Protein AF-A0A942ZI72-F1 (afdb_monomer)

Foldseek 3Di:
DDDDDDDPVCVPPPDADDQKDKDAQPADLQADDDVVRDGNDDDQDDQFWFAFPVRDIDHPVPDPPPTHTQFGFHDADPVSRITMTRGVVSVDPAQDDDDDDDDNQHGPPDPDRDDDPDPPDDDPPDPPPDDDDDPVRVVVVVPPPDPPPPPDPFQPDDDPDDDDPRDWVPVVVLVVVLVVLVVVQVVQVVQDDPRARLLCQGKDWDALDPVRPRIDIDTGDNLRCVRQQHDRQDDRDPVSVVVNVVSVVSSVVVVVVSVVSVVVVVVVVVVSVVVVVVVVVVVVVVVCVVPDDDPVVVVVVVVVVVVVVVVVVVVVVVVVVVVVVVVVVVD

Mean predicted aligned error: 21.43 Å

Secondary structure (DSSP, 8-state):
-------GGGGTS------EEEE-S---TTT-B-TT--BT--PPPPTTPEEETTS-EE-GGG--SSS-EEEEEEEE-TTSS-EEEEETTTS-----S-SSS--TT-SS--S---------S----PPTT-----HHHHHHHHHSS--------------SSS--------HHHHHHHHHHHHHHHHHHHH--BTTB-TTBT-EEEEE-STTS-SEEEEE--B-STTTTTPPPP---SHHHHHHHHHHHHHHHHHHHHHHHHHHHHHHHHHHHHHHHHHHHHHHHHHHHHHHS--HHHHHHHHHHHHHHHHHHHHHHHHHHHHHHHHHHHT-

Sequence (331 aa):
MGSGYRTYVSKNYGNYVRSFQLVENCFDPLTLSDASGVSGGAAAPKIGDVMYADKTYGSADDYDGSKTAVGIVTAVSADGRDATIVNLKDLTFGSTGSVGNFDPDNPYGQSAKYSAHTTSAKYNVDVTDIPNYDYNALLNAVKTGGTLNVTNTPFTAGGTGGGGTGAGVDSSWQDSFNRLLNQYDMLIDDSSYKGVNLLKADSLEVRFNESRTSSHVINGQDISSAQIGLGTAAWATAGDVLDSLDEIRGAISTLRSYSGALGNSYSIIQTRQNFTDALIDVLTEGADKLTLADMNEESANMLALQTRQQLAVTSLSLASEGSGSILNLFR

pLDDT: mean 71.04, std 21.43, range [32.78, 97.5]

Solvent-accessible surface area (backbone atoms only — not comparable to full-atom values): 20220 Å² total; per-residue (Å²): 134,81,80,76,88,75,63,78,71,57,75,80,68,79,68,80,85,73,40,67,48,79,46,73,79,76,45,53,54,71,77,34,49,37,103,84,68,50,74,59,65,36,72,57,80,50,74,62,22,34,29,31,76,87,74,50,72,43,58,60,88,74,65,81,73,88,62,58,76,41,25,37,30,71,40,61,44,97,85,47,35,31,41,35,27,40,30,50,79,64,54,66,78,82,38,38,82,74,96,78,80,91,62,84,88,40,55,76,76,63,94,73,92,72,87,75,87,72,82,66,91,78,78,92,80,72,70,86,92,63,80,86,65,54,72,68,56,51,50,51,62,66,66,64,81,58,80,87,71,83,68,69,76,76,30,62,72,78,69,96,67,85,90,73,99,64,86,40,58,61,60,70,56,43,52,50,51,41,48,51,51,50,53,51,39,52,50,49,71,68,51,56,58,99,88,42,27,47,46,66,43,32,67,50,79,46,68,79,45,94,86,61,84,43,68,50,75,47,76,28,49,52,63,40,47,71,71,43,58,41,72,80,68,78,54,37,38,78,62,48,53,52,52,53,51,53,30,49,53,51,30,52,50,52,52,52,52,51,50,50,54,52,49,52,54,49,51,54,50,51,54,52,49,54,51,49,52,54,49,51,52,53,51,48,54,51,50,45,65,75,67,56,74,59,65,66,60,54,49,51,50,48,51,52,48,52,50,50,50,53,52,50,52,52,50,50,50,51,52,54,50,51,56,51,51,54,57,57,72,77,102

Radius of gyration: 51.51 Å; Cα contacts (8 Å, |Δi|>4): 305; chains: 1; bounding box: 94×72×171 Å

Nearest PDB structures (foldseek):
  8cvi-assembly1_W  TM=8.136E-01  e=6.760E-04  Escherichia coli
  8cvi-assembly1_K  TM=8.067E-01  e=7.203E-04  Escherichia coli
  9au6-assembly1_D  TM=7.929E-01  e=4.115E-01  Geovibrio thiophilus

Structure (mmCIF, N/CA/C/O backbone):
data_AF-A0A942ZI72-F1
#
_entry.id   AF-A0A942ZI72-F1
#
loop_
_atom_site.group_PDB
_atom_site.id
_atom_site.type_symbol
_atom_site.label_atom_id
_atom_site.label_alt_id
_atom_site.label_comp_id
_atom_site.label_asym_id
_atom_site.label_entity_id
_atom_site.label_seq_id
_atom_site.pdbx_PDB_ins_code
_atom_site.Cartn_x
_atom_site.Cartn_y
_atom_site.Cartn_z
_atom_site.occupancy
_atom_site.B_iso_or_equiv
_atom_site.auth_seq_id
_atom_site.auth_comp_id
_atom_site.auth_asym_id
_atom_site.auth_atom_id
_atom_site.pdbx_PDB_model_num
ATOM 1 N N . MET A 1 1 ? 36.970 33.805 -41.900 1.00 38.78 1 MET A 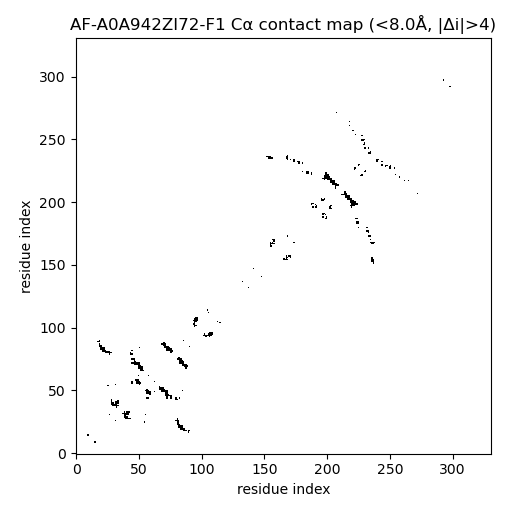N 1
ATOM 2 C CA . MET A 1 1 ? 36.814 32.342 -41.762 1.00 38.78 1 MET A CA 1
ATOM 3 C C . MET A 1 1 ? 38.202 31.766 -41.536 1.00 38.78 1 MET A C 1
ATOM 5 O O . MET A 1 1 ? 38.986 31.720 -42.474 1.00 38.78 1 MET A O 1
ATOM 9 N N . GLY A 1 2 ? 38.564 31.494 -40.282 1.00 34.66 2 GLY A N 1
ATOM 10 C CA . GLY A 1 2 ? 39.891 30.972 -39.952 1.00 34.66 2 GLY A CA 1
ATOM 11 C C . GLY A 1 2 ? 40.010 29.517 -40.389 1.00 34.66 2 GLY A C 1
ATOM 12 O O . GLY A 1 2 ? 39.113 28.721 -40.121 1.00 34.66 2 GLY A O 1
ATOM 13 N N . SER A 1 3 ? 41.099 29.167 -41.069 1.00 40.72 3 SER A N 1
ATOM 14 C CA . SER A 1 3 ? 41.428 27.779 -41.378 1.00 40.72 3 SER A CA 1
ATOM 15 C C . SER A 1 3 ? 41.685 27.037 -40.067 1.00 40.72 3 SER A C 1
ATOM 17 O O . SER A 1 3 ? 42.721 27.248 -39.434 1.00 40.72 3 SER A O 1
ATOM 19 N N . GLY A 1 4 ? 40.741 26.198 -39.639 1.00 39.09 4 GLY A N 1
ATOM 20 C CA . GLY A 1 4 ? 40.934 25.320 -38.489 1.00 39.09 4 GLY A CA 1
ATOM 21 C C . GLY A 1 4 ? 42.243 24.543 -38.644 1.00 39.09 4 GLY A C 1
ATOM 22 O O . GLY A 1 4 ? 42.470 23.893 -39.665 1.00 39.09 4 GLY A O 1
ATOM 23 N N . TYR A 1 5 ? 43.133 24.673 -37.663 1.00 35.47 5 TYR A N 1
ATOM 24 C CA . TYR A 1 5 ? 44.475 24.097 -37.685 1.00 35.47 5 TYR A CA 1
ATOM 25 C C . TYR A 1 5 ? 44.379 22.564 -37.792 1.00 35.47 5 TYR A C 1
ATOM 27 O O . TYR A 1 5 ? 43.870 21.906 -36.884 1.00 35.47 5 TYR A O 1
ATOM 35 N N . ARG A 1 6 ? 44.824 21.986 -38.918 1.00 48.38 6 ARG A N 1
ATOM 36 C CA . ARG A 1 6 ? 44.867 20.528 -39.134 1.00 48.38 6 ARG A CA 1
ATOM 37 C C . ARG A 1 6 ? 46.277 20.019 -38.839 1.00 48.38 6 ARG A C 1
ATOM 39 O O . ARG A 1 6 ? 47.235 20.451 -39.476 1.00 48.38 6 ARG A O 1
ATOM 46 N N . THR A 1 7 ? 46.417 19.085 -37.902 1.00 40.12 7 THR A N 1
ATOM 47 C CA . THR A 1 7 ? 47.685 18.386 -37.649 1.00 40.12 7 THR A CA 1
ATOM 48 C C . THR A 1 7 ? 47.994 17.416 -38.792 1.00 40.12 7 THR A C 1
ATOM 50 O O . THR A 1 7 ? 47.109 16.721 -39.292 1.00 40.12 7 THR A O 1
ATOM 53 N N . TYR A 1 8 ? 49.261 17.365 -39.215 1.00 40.16 8 TYR A N 1
ATOM 54 C CA . TYR A 1 8 ? 49.748 16.659 -40.415 1.00 40.16 8 TYR A CA 1
ATOM 55 C C . TYR A 1 8 ? 49.349 15.168 -40.481 1.00 40.16 8 TYR A C 1
ATOM 57 O O . TYR A 1 8 ? 49.177 14.614 -41.562 1.00 40.16 8 TYR A O 1
ATOM 65 N N . VAL A 1 9 ? 49.122 14.538 -39.325 1.00 39.09 9 VAL A N 1
ATOM 66 C CA . VAL A 1 9 ? 48.711 13.129 -39.191 1.00 39.09 9 VAL A CA 1
ATOM 67 C C . VAL A 1 9 ? 47.317 12.864 -39.785 1.00 39.09 9 VAL A C 1
ATOM 69 O O . VAL A 1 9 ? 47.075 11.793 -40.333 1.00 39.09 9 VAL A O 1
ATOM 72 N N . SER A 1 10 ? 46.419 13.855 -39.771 1.00 43.78 10 SER A N 1
ATOM 73 C CA . SER A 1 10 ? 45.047 13.726 -40.295 1.00 43.78 10 SER A CA 1
ATOM 74 C C . SER A 1 10 ? 44.951 13.662 -41.827 1.00 43.78 10 SER A C 1
ATOM 76 O O . SER A 1 10 ? 43.933 13.224 -42.353 1.00 43.78 10 SER A O 1
ATOM 78 N N . LYS A 1 11 ? 46.005 14.046 -42.564 1.00 46.81 11 LYS A N 1
ATOM 79 C CA . LYS A 1 11 ? 46.016 13.995 -44.039 1.00 46.81 11 LYS A CA 1
ATOM 80 C C . LYS A 1 11 ? 46.240 12.593 -44.611 1.00 46.81 11 LYS A C 1
ATOM 82 O O . LYS A 1 11 ? 45.790 12.340 -45.721 1.00 46.81 11 LYS A O 1
ATOM 87 N N . ASN A 1 12 ? 46.921 11.707 -43.882 1.00 40.38 12 ASN A N 1
ATOM 88 C CA . ASN A 1 12 ? 47.387 10.425 -44.427 1.00 40.38 12 ASN A CA 1
ATOM 89 C C . ASN A 1 12 ? 46.485 9.225 -44.099 1.00 40.38 12 ASN A C 1
ATOM 91 O O . ASN A 1 12 ? 46.640 8.184 -44.725 1.00 40.38 12 ASN A O 1
ATOM 95 N N . TYR A 1 13 ? 45.550 9.352 -43.152 1.00 38.25 13 TYR A N 1
ATOM 96 C CA . TYR A 1 13 ? 44.756 8.216 -42.657 1.00 38.25 13 TYR A CA 1
ATOM 97 C C . TYR A 1 13 ? 43.258 8.274 -42.996 1.00 38.25 13 TYR A C 1
ATOM 99 O O . TYR A 1 13 ? 42.490 7.520 -42.415 1.00 38.25 13 TYR A O 1
ATOM 107 N N . GLY A 1 14 ? 42.818 9.150 -43.909 1.00 44.19 14 GLY A N 1
ATOM 108 C CA . GLY A 1 14 ? 41.435 9.149 -44.428 1.00 44.19 14 GLY A CA 1
ATOM 109 C C . GLY A 1 14 ? 40.319 9.402 -43.402 1.00 44.19 14 GLY A C 1
ATOM 110 O O . GLY A 1 14 ? 39.144 9.340 -43.748 1.00 44.19 14 GLY A O 1
ATOM 111 N N . ASN A 1 15 ? 40.658 9.711 -42.151 1.00 35.94 15 ASN A N 1
ATOM 112 C CA . ASN A 1 15 ? 39.685 9.979 -41.102 1.00 35.94 15 ASN A CA 1
ATOM 113 C C . ASN A 1 15 ? 39.246 11.446 -41.177 1.00 35.94 15 ASN A C 1
ATOM 115 O O . ASN A 1 15 ? 39.904 12.333 -40.626 1.00 35.94 15 ASN A O 1
ATOM 119 N N . TYR A 1 16 ? 38.131 11.699 -41.862 1.00 42.28 16 TYR A N 1
ATOM 120 C CA . TYR A 1 16 ? 37.468 13.000 -41.886 1.00 42.28 16 TYR A CA 1
ATOM 121 C C . TYR A 1 16 ? 36.173 12.931 -41.086 1.00 42.28 16 TYR A C 1
ATOM 123 O O . TYR A 1 16 ? 35.215 12.326 -41.543 1.00 42.28 16 TYR A O 1
ATOM 131 N N . VAL A 1 17 ? 36.097 13.611 -39.941 1.00 38.56 17 VAL A N 1
ATOM 132 C CA . VAL A 1 17 ? 34.801 14.054 -39.406 1.00 38.56 17 VAL A CA 1
ATOM 133 C C . VAL A 1 17 ? 34.995 15.372 -38.673 1.00 38.56 17 VAL A C 1
ATOM 135 O O . VAL A 1 17 ? 35.398 15.380 -37.516 1.00 38.56 17 VAL A O 1
ATOM 138 N N . ARG A 1 18 ? 34.690 16.482 -39.351 1.00 46.53 18 ARG A N 1
ATOM 139 C CA . ARG A 1 18 ? 33.963 17.625 -38.774 1.00 46.53 18 ARG A CA 1
ATOM 140 C C . ARG A 1 18 ? 33.162 18.277 -39.903 1.00 46.53 18 ARG A C 1
ATOM 142 O O . ARG A 1 18 ? 33.657 19.163 -40.583 1.00 46.53 18 ARG A O 1
ATOM 149 N N . SER A 1 19 ? 31.954 17.765 -40.131 1.00 51.94 19 SER A N 1
ATOM 150 C CA . SER A 1 19 ? 31.022 18.201 -41.185 1.00 51.94 19 SER A CA 1
ATOM 151 C C . SER A 1 19 ? 30.160 19.402 -40.787 1.00 51.94 19 SER A C 1
ATOM 153 O O . SER A 1 19 ? 29.511 20.001 -41.641 1.00 51.94 19 SER A O 1
ATOM 155 N N . PHE A 1 20 ? 30.145 19.755 -39.501 1.00 54.03 20 PHE A N 1
ATOM 156 C CA . PHE A 1 20 ? 29.291 20.805 -38.959 1.00 54.03 20 PHE A CA 1
ATOM 157 C C . PHE A 1 20 ? 30.133 21.995 -38.522 1.00 54.03 20 PHE A C 1
ATOM 159 O O . PHE A 1 20 ? 31.094 21.847 -37.762 1.00 54.03 20 PHE A O 1
ATOM 166 N N . GLN A 1 21 ? 29.748 23.178 -38.989 1.00 62.00 21 GLN A N 1
ATOM 167 C CA . GLN A 1 21 ? 30.290 24.435 -38.506 1.00 62.00 21 GLN A CA 1
ATOM 168 C C . GLN A 1 21 ? 29.140 25.251 -37.928 1.00 62.00 21 GLN A C 1
ATOM 170 O O . GLN A 1 21 ? 28.167 25.551 -38.621 1.00 62.00 21 GLN A O 1
ATOM 175 N N . LEU A 1 22 ? 29.266 25.601 -36.650 1.00 55.31 22 LEU A N 1
ATOM 176 C CA . LEU A 1 22 ? 28.376 26.566 -36.030 1.00 55.31 22 LEU A CA 1
ATOM 177 C C . LEU A 1 22 ? 28.775 27.960 -36.513 1.00 55.31 22 LEU A C 1
ATOM 179 O O . LEU A 1 22 ? 29.954 28.331 -36.470 1.00 55.31 22 LEU A O 1
ATOM 183 N N . VAL A 1 23 ? 27.801 28.708 -37.014 1.00 60.50 23 VAL A N 1
ATOM 184 C CA . VAL A 1 23 ? 27.995 30.086 -37.448 1.00 60.50 23 VAL A CA 1
ATOM 185 C C . VAL A 1 23 ? 27.183 30.967 -36.505 1.00 60.50 23 VAL A C 1
ATOM 187 O O . VAL A 1 23 ? 26.000 31.201 -36.730 1.00 60.50 23 VAL A O 1
ATOM 190 N N . GLU A 1 24 ? 27.831 31.412 -35.429 1.00 59.59 24 GLU A N 1
ATOM 191 C CA . GLU A 1 24 ? 27.216 32.271 -34.411 1.00 59.59 24 GLU A CA 1
ATOM 192 C C . GLU A 1 24 ? 27.240 33.740 -34.851 1.00 59.59 24 GLU A C 1
ATOM 194 O O . GLU A 1 24 ? 28.241 34.226 -35.394 1.00 59.59 24 GLU A O 1
ATOM 199 N N . ASN A 1 25 ? 26.148 34.458 -34.593 1.00 55.50 25 ASN A N 1
ATOM 200 C CA . ASN A 1 25 ? 25.986 35.906 -34.709 1.00 55.50 25 ASN A CA 1
ATOM 201 C C . ASN A 1 25 ? 26.375 36.498 -36.074 1.00 55.50 25 ASN A C 1
ATOM 203 O O . ASN A 1 25 ? 26.729 37.673 -36.177 1.00 55.50 25 ASN A O 1
ATOM 207 N N . CYS A 1 26 ? 26.338 35.695 -37.140 1.00 58.44 26 CYS A N 1
ATOM 208 C CA . CYS A 1 26 ? 26.578 36.175 -38.504 1.00 58.44 26 CYS A CA 1
ATOM 209 C C . CYS A 1 26 ? 25.288 36.542 -39.241 1.00 58.44 26 CYS A C 1
ATOM 211 O O . CYS A 1 26 ? 25.377 37.073 -40.349 1.00 58.44 26 CYS A O 1
ATOM 213 N N . PHE A 1 27 ? 24.126 36.257 -38.649 1.00 61.03 27 PHE A N 1
ATOM 214 C CA . PHE A 1 27 ? 22.819 36.528 -39.226 1.00 61.03 27 PHE A CA 1
ATOM 215 C C . PHE A 1 27 ? 22.153 37.623 -38.398 1.00 61.03 27 PHE A C 1
ATOM 217 O O . PHE A 1 27 ? 21.423 37.357 -37.449 1.00 61.03 27 PHE A O 1
ATOM 224 N N . ASP A 1 28 ? 22.461 38.879 -38.721 1.00 56.56 28 ASP A N 1
ATOM 225 C CA . ASP A 1 28 ? 21.717 40.001 -38.158 1.00 56.56 28 ASP A CA 1
ATOM 226 C C . ASP A 1 28 ? 20.513 40.287 -39.070 1.00 56.56 28 ASP A C 1
ATOM 228 O O . ASP A 1 28 ? 20.705 40.852 -40.155 1.00 56.56 28 ASP A O 1
ATOM 232 N N . PRO A 1 29 ? 19.279 39.924 -38.667 1.00 52.81 29 PRO A N 1
ATOM 233 C CA . PRO A 1 29 ? 18.082 40.122 -39.485 1.00 52.81 29 PRO A CA 1
ATOM 234 C C . PRO A 1 29 ? 17.826 41.600 -39.832 1.00 52.81 29 PRO A C 1
ATOM 236 O O . PRO A 1 29 ? 17.078 41.886 -40.763 1.00 52.81 29 PRO A O 1
ATOM 239 N N . LEU A 1 30 ? 18.467 42.549 -39.136 1.00 50.69 30 LEU A N 1
ATOM 240 C CA . LEU A 1 30 ? 18.375 43.984 -39.421 1.00 50.69 30 LEU A CA 1
ATOM 241 C C . LEU A 1 30 ? 19.308 44.447 -40.552 1.00 50.69 30 LEU A C 1
ATOM 243 O O . LEU A 1 30 ? 19.102 45.527 -41.105 1.00 50.69 30 LEU A O 1
ATOM 247 N N . THR A 1 31 ? 20.323 43.655 -40.909 1.00 51.75 31 THR A N 1
ATOM 248 C CA . THR A 1 31 ? 21.323 44.003 -41.944 1.00 51.75 31 THR A CA 1
ATOM 249 C C . THR A 1 31 ? 21.177 43.202 -43.235 1.00 51.75 31 THR A C 1
ATOM 251 O O . THR A 1 31 ? 21.866 43.481 -44.216 1.00 51.75 31 THR A O 1
ATOM 254 N N . LEU A 1 32 ? 20.276 42.219 -43.254 1.00 51.72 32 LEU A N 1
ATOM 255 C CA . LEU A 1 32 ? 20.085 41.308 -44.373 1.00 51.72 32 LEU A CA 1
ATOM 256 C C . LEU A 1 32 ? 18.915 41.791 -45.237 1.00 51.72 32 LEU A C 1
ATOM 258 O O . LEU A 1 32 ? 17.770 41.861 -44.789 1.00 51.72 32 LEU A O 1
ATOM 262 N N . SER A 1 33 ? 19.216 42.164 -46.480 1.00 49.03 33 SER A N 1
ATOM 263 C CA . SER A 1 33 ? 18.201 42.406 -47.502 1.00 49.03 33 SER A CA 1
ATOM 264 C C . SER A 1 33 ? 17.687 41.069 -48.020 1.00 49.03 33 SER A C 1
ATOM 266 O O . SER A 1 33 ? 18.486 40.161 -48.269 1.00 49.03 33 SER A O 1
ATOM 268 N N . ASP A 1 34 ? 16.380 40.954 -48.248 1.00 47.75 34 ASP A N 1
ATOM 269 C CA . ASP A 1 34 ? 15.885 39.882 -49.110 1.00 47.75 34 ASP A CA 1
ATOM 270 C C . ASP A 1 34 ? 16.481 40.031 -50.529 1.00 47.75 34 ASP A C 1
ATOM 272 O O . ASP A 1 34 ? 17.144 41.026 -50.853 1.00 47.75 34 ASP A O 1
ATOM 276 N N . ALA A 1 35 ? 16.254 39.052 -51.405 1.00 46.03 35 ALA A N 1
ATOM 277 C CA . ALA A 1 35 ? 16.758 39.087 -52.781 1.00 46.03 35 ALA A CA 1
ATOM 278 C C . ALA A 1 35 ? 16.257 40.298 -53.614 1.00 46.03 35 ALA A C 1
ATOM 280 O O . ALA A 1 35 ? 16.710 40.484 -54.742 1.00 46.03 35 ALA A O 1
ATOM 281 N N . SER A 1 36 ? 15.357 41.131 -53.071 1.00 47.16 36 SER A N 1
ATOM 282 C CA . SER A 1 36 ? 14.815 42.349 -53.681 1.00 47.16 36 SER A CA 1
ATOM 283 C C . SER A 1 36 ? 15.408 43.661 -53.132 1.00 47.16 36 SER A C 1
ATOM 285 O O . SER A 1 36 ? 15.090 44.734 -53.645 1.00 47.16 36 SER A O 1
ATOM 287 N N . GLY A 1 37 ? 16.326 43.607 -52.156 1.00 49.53 37 GLY A N 1
ATOM 288 C CA . GLY A 1 37 ? 17.134 44.762 -51.744 1.00 49.53 37 GLY A CA 1
ATOM 289 C C . GLY A 1 37 ? 16.503 45.699 -50.705 1.00 49.53 37 GLY A C 1
ATOM 290 O O . GLY A 1 37 ? 17.001 46.810 -50.527 1.00 49.53 37 GLY A O 1
ATOM 291 N N . VAL A 1 38 ? 15.445 45.288 -49.996 1.00 45.00 38 VAL A N 1
ATOM 292 C CA . VAL A 1 38 ? 14.848 46.094 -48.912 1.00 45.00 38 VAL A CA 1
ATOM 293 C C . VAL A 1 38 ? 15.408 45.661 -47.552 1.00 45.00 38 VAL A C 1
ATOM 295 O O . VAL A 1 38 ? 15.267 44.512 -47.136 1.00 45.00 38 VAL A O 1
ATOM 298 N N . SER A 1 39 ? 16.069 46.585 -46.851 1.00 43.84 39 SER A N 1
ATOM 299 C CA . SER A 1 39 ? 16.660 46.363 -45.526 1.00 43.84 39 SER A CA 1
ATOM 300 C C . SER A 1 39 ? 15.578 46.244 -44.448 1.00 43.84 39 SER A C 1
ATOM 302 O O . SER A 1 39 ? 14.752 47.144 -44.294 1.00 43.84 39 SER A O 1
ATOM 304 N N . GLY A 1 40 ? 15.612 45.151 -43.678 1.00 47.16 40 GLY A N 1
ATOM 305 C CA . GLY A 1 40 ? 14.719 44.913 -42.536 1.00 47.16 40 GLY A CA 1
ATOM 306 C C . GLY A 1 40 ? 13.555 43.945 -42.786 1.00 47.16 40 GLY A C 1
ATOM 307 O O . GLY A 1 40 ? 12.596 43.963 -42.018 1.00 47.16 40 GLY A O 1
ATOM 308 N N . GLY A 1 41 ? 13.618 43.119 -43.839 1.00 47.69 41 GLY A N 1
ATOM 309 C CA . GLY A 1 41 ? 12.537 42.193 -44.210 1.00 47.69 41 GLY A CA 1
ATOM 310 C C . GLY A 1 41 ? 12.926 40.726 -44.430 1.00 47.69 41 GLY A C 1
ATOM 311 O O . GLY A 1 41 ? 12.035 39.914 -44.670 1.00 47.69 41 GLY A O 1
ATOM 312 N N . ALA A 1 42 ? 14.207 40.346 -44.361 1.00 54.75 42 ALA A N 1
ATOM 313 C CA . ALA A 1 42 ? 14.589 38.956 -44.607 1.00 54.75 42 ALA A CA 1
ATOM 314 C C . ALA A 1 42 ? 14.170 38.060 -43.429 1.00 54.75 42 ALA A C 1
ATOM 316 O O . ALA A 1 42 ? 14.666 38.200 -42.308 1.00 54.75 42 ALA A O 1
ATOM 317 N N . ALA A 1 43 ? 13.233 37.145 -43.689 1.00 63.00 43 ALA A N 1
ATOM 318 C CA . ALA A 1 43 ? 12.860 36.095 -42.750 1.00 63.00 43 ALA A CA 1
ATOM 319 C C . ALA A 1 43 ? 14.089 35.234 -42.432 1.00 63.00 43 ALA A C 1
ATOM 321 O O . ALA A 1 43 ? 14.853 34.924 -43.342 1.00 63.00 43 ALA A O 1
ATOM 322 N N . ALA A 1 44 ? 14.255 34.848 -41.163 1.00 69.44 44 ALA A N 1
ATOM 323 C CA . ALA A 1 44 ? 15.345 33.975 -40.730 1.00 69.44 44 ALA A CA 1
ATOM 324 C C . ALA A 1 44 ? 15.488 32.753 -41.663 1.00 69.44 44 ALA A C 1
ATOM 326 O O . ALA A 1 44 ? 14.464 32.252 -42.153 1.00 69.44 44 ALA A O 1
ATOM 327 N N . PRO A 1 45 ? 16.723 32.266 -41.905 1.00 72.06 45 PRO A N 1
ATOM 328 C CA . PRO A 1 45 ? 16.943 31.098 -42.749 1.00 72.06 45 PRO A CA 1
ATOM 329 C C . PRO A 1 45 ? 16.109 29.924 -42.245 1.00 72.06 45 PRO A C 1
ATOM 331 O O . PRO A 1 45 ? 15.874 29.777 -41.044 1.00 72.06 45 PRO A O 1
ATOM 334 N N . LYS A 1 46 ? 15.649 29.079 -43.160 1.00 78.69 46 LYS A N 1
ATOM 335 C CA . LYS A 1 46 ? 14.898 27.866 -42.841 1.00 78.69 46 LYS A CA 1
ATOM 336 C C . LYS A 1 46 ? 15.815 26.656 -42.923 1.00 78.69 46 LYS A C 1
ATOM 338 O O . LYS A 1 46 ? 16.818 26.646 -43.634 1.00 78.69 46 LYS A O 1
ATOM 343 N N . ILE A 1 47 ? 15.458 25.606 -42.190 1.00 79.44 47 ILE A N 1
ATOM 344 C CA . ILE A 1 47 ? 16.117 24.306 -42.337 1.00 79.44 47 ILE A CA 1
ATOM 345 C C . ILE A 1 47 ? 15.938 23.848 -43.790 1.00 79.44 47 ILE A C 1
ATOM 347 O O . ILE A 1 47 ? 14.813 23.807 -44.285 1.00 79.44 47 ILE A O 1
ATOM 351 N N . GLY A 1 48 ? 17.046 23.513 -44.451 1.00 73.38 48 GLY A N 1
ATOM 352 C CA . GLY A 1 48 ? 17.090 23.148 -45.867 1.00 73.38 48 GLY A CA 1
ATOM 353 C C . GLY A 1 48 ? 17.532 24.268 -46.814 1.00 73.38 48 GLY A C 1
ATOM 354 O O . GLY A 1 48 ? 17.862 23.961 -47.957 1.00 73.38 48 GLY A O 1
ATOM 355 N N . ASP A 1 49 ? 17.614 25.523 -46.358 1.00 77.50 49 ASP A N 1
ATOM 356 C CA . ASP A 1 49 ? 18.124 26.617 -47.191 1.00 77.50 49 ASP A CA 1
ATOM 357 C C . ASP A 1 49 ? 19.607 26.406 -47.535 1.00 77.50 49 ASP A C 1
ATOM 359 O O . ASP A 1 49 ? 20.412 25.926 -46.721 1.00 77.50 49 ASP A O 1
ATOM 363 N N . VAL A 1 50 ? 19.982 26.801 -48.752 1.00 76.94 50 VAL A N 1
ATOM 364 C CA . VAL A 1 50 ? 21.371 26.806 -49.214 1.00 76.94 50 VAL A CA 1
ATOM 365 C C . VAL A 1 50 ? 22.032 28.096 -48.760 1.00 76.94 50 VAL A C 1
ATOM 367 O O . VAL A 1 50 ? 21.532 29.192 -49.000 1.00 76.94 50 VAL A O 1
ATOM 370 N N . MET A 1 51 ? 23.189 27.959 -48.122 1.00 76.19 51 MET A N 1
ATOM 371 C CA . MET A 1 51 ? 24.036 29.064 -47.686 1.00 76.19 51 MET A CA 1
ATOM 372 C C . MET A 1 51 ? 25.144 29.318 -48.701 1.00 76.19 51 MET A C 1
ATOM 374 O O . MET A 1 51 ? 25.830 28.387 -49.136 1.00 76.19 51 MET A O 1
ATOM 378 N N . TYR A 1 52 ? 25.376 30.590 -49.015 1.00 75.81 52 TYR A N 1
ATOM 379 C CA . TYR A 1 52 ? 26.374 31.039 -49.981 1.00 75.81 52 TYR A CA 1
ATOM 380 C C . TYR A 1 52 ? 27.605 31.661 -49.310 1.00 75.81 52 TYR A C 1
ATOM 382 O O . TYR A 1 52 ? 27.581 32.096 -48.158 1.00 75.81 52 TYR A O 1
ATOM 390 N N . ALA A 1 53 ? 28.725 31.703 -50.036 1.00 69.38 53 ALA A N 1
ATOM 391 C CA . ALA A 1 53 ? 29.997 32.234 -49.534 1.00 69.38 53 ALA A CA 1
ATOM 392 C C . ALA A 1 53 ? 29.934 33.720 -49.127 1.00 69.38 53 ALA A C 1
ATOM 394 O O . ALA A 1 53 ? 30.705 34.155 -48.271 1.00 69.38 53 ALA A O 1
ATOM 395 N N . ASP A 1 54 ? 29.015 34.481 -49.725 1.00 67.50 54 ASP A N 1
ATOM 396 C CA . ASP A 1 54 ? 28.730 35.887 -49.415 1.00 67.50 54 ASP A CA 1
ATOM 397 C C . ASP A 1 54 ? 27.847 36.064 -48.161 1.00 67.50 54 ASP A C 1
ATOM 399 O O . ASP A 1 54 ? 27.520 37.194 -47.805 1.00 67.50 54 ASP A O 1
ATOM 403 N N . LYS A 1 55 ? 27.516 34.961 -47.468 1.00 69.31 55 LYS A N 1
ATOM 404 C CA . LYS A 1 55 ? 26.620 34.877 -46.301 1.00 69.31 55 LYS A CA 1
ATOM 405 C C . LYS A 1 55 ? 25.146 35.162 -46.603 1.00 69.31 55 LYS A C 1
ATOM 407 O O . LYS A 1 55 ? 24.366 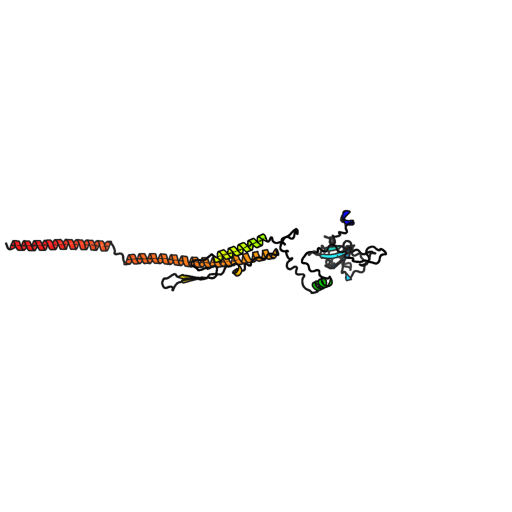35.351 -45.673 1.00 69.31 55 LYS A O 1
ATOM 412 N N . THR A 1 56 ? 24.754 35.165 -47.875 1.00 72.38 56 THR A N 1
ATOM 413 C CA . THR A 1 56 ? 23.338 35.117 -48.257 1.00 72.38 56 THR A CA 1
ATOM 414 C C . THR A 1 56 ? 22.821 33.678 -48.230 1.00 72.38 56 THR A C 1
ATOM 416 O O . THR A 1 56 ? 23.606 32.726 -48.229 1.00 72.38 56 THR A O 1
ATOM 419 N N . TYR A 1 57 ? 21.500 33.514 -48.199 1.00 76.50 57 TYR A N 1
ATOM 420 C CA . TYR A 1 57 ? 20.831 32.214 -48.206 1.00 76.50 57 TYR A CA 1
ATOM 421 C C . TYR A 1 57 ? 19.530 32.270 -49.004 1.00 76.50 57 TYR A C 1
ATOM 423 O O . TYR A 1 57 ? 19.004 33.352 -49.264 1.00 76.50 57 TYR A O 1
ATOM 431 N N . GLY A 1 58 ? 19.026 31.108 -49.405 1.00 73.88 58 GLY A N 1
ATOM 432 C CA . GLY A 1 58 ? 17.747 30.981 -50.098 1.00 73.88 58 GLY A CA 1
ATOM 433 C C . GLY A 1 58 ? 17.349 29.524 -50.305 1.00 73.88 58 GLY A C 1
ATOM 434 O O . GLY A 1 58 ? 18.089 28.616 -49.916 1.00 73.88 58 GLY A O 1
ATOM 435 N N . SER A 1 59 ? 16.191 29.313 -50.935 1.00 78.38 59 SER A N 1
ATOM 436 C CA . SER A 1 59 ? 15.732 27.970 -51.288 1.00 78.38 59 SER A CA 1
ATOM 437 C C . SER A 1 59 ? 16.766 27.267 -52.164 1.00 78.38 59 SER A C 1
ATOM 439 O O . SER A 1 59 ? 17.396 27.887 -53.023 1.00 78.38 59 SER A O 1
ATOM 441 N N . ALA A 1 60 ? 16.914 25.956 -51.978 1.00 67.56 60 ALA A N 1
ATOM 442 C CA . ALA A 1 60 ? 17.744 25.136 -52.853 1.00 67.56 60 ALA A CA 1
ATOM 443 C C . ALA A 1 60 ? 17.254 25.158 -54.311 1.00 67.56 60 ALA A C 1
ATOM 445 O O . ALA A 1 60 ? 18.071 25.081 -55.226 1.00 67.56 60 ALA A O 1
ATOM 446 N N . ASP A 1 61 ? 15.944 25.319 -54.518 1.00 70.88 61 ASP A N 1
ATOM 447 C CA . ASP A 1 61 ? 15.326 25.379 -55.848 1.00 70.88 61 ASP A CA 1
ATOM 448 C C . ASP A 1 61 ? 15.685 26.665 -56.611 1.00 70.88 61 ASP A C 1
ATOM 450 O O . ASP A 1 61 ? 15.674 26.679 -57.840 1.00 70.88 61 ASP A O 1
ATOM 454 N N . ASP A 1 62 ? 16.057 27.727 -55.889 1.00 67.19 62 ASP A N 1
ATOM 455 C CA . ASP A 1 62 ? 16.442 29.022 -56.463 1.00 67.19 62 ASP A CA 1
ATOM 456 C C . ASP A 1 62 ? 17.947 29.090 -56.792 1.00 67.19 62 ASP A C 1
ATOM 458 O O . ASP A 1 62 ? 18.462 30.137 -57.193 1.00 67.19 62 ASP A O 1
ATOM 462 N N . TYR A 1 63 ? 18.685 27.989 -56.605 1.00 71.75 63 TYR A N 1
ATOM 463 C CA . TYR A 1 63 ? 20.110 27.935 -56.903 1.00 71.75 63 TYR A CA 1
ATOM 464 C C . TYR A 1 63 ? 20.370 27.874 -58.411 1.00 71.75 63 TYR A C 1
ATOM 466 O O . TYR A 1 63 ? 20.169 26.852 -59.064 1.00 71.75 63 TYR A O 1
ATOM 474 N N . ASP A 1 64 ? 20.912 28.959 -58.956 1.00 70.06 64 ASP A N 1
ATOM 475 C CA . ASP A 1 64 ? 21.236 29.098 -60.380 1.00 70.06 64 ASP A CA 1
ATOM 476 C C . ASP A 1 64 ? 22.740 28.947 -60.695 1.00 70.06 64 ASP A C 1
ATOM 478 O O . ASP A 1 64 ? 23.161 29.081 -61.845 1.00 70.06 64 ASP A O 1
ATOM 482 N N . GLY A 1 65 ? 23.573 28.679 -59.682 1.00 70.38 65 GLY A N 1
ATOM 483 C CA . GLY A 1 65 ? 25.030 28.572 -59.821 1.00 70.38 65 GLY A CA 1
ATOM 484 C C . GLY A 1 65 ? 25.786 29.905 -59.898 1.00 70.38 65 GLY A C 1
ATOM 485 O O . GLY A 1 65 ? 27.017 29.890 -59.967 1.00 70.38 65 GLY A O 1
ATOM 486 N N . SER A 1 66 ? 25.101 31.054 -59.846 1.00 70.69 66 SER A N 1
ATOM 487 C CA . SER A 1 66 ? 25.731 32.386 -59.867 1.00 70.69 66 SER A CA 1
ATOM 488 C C . SER A 1 66 ? 26.521 32.700 -58.590 1.00 70.69 66 SER A C 1
ATOM 490 O O . SER A 1 66 ? 27.475 33.483 -58.612 1.00 70.69 66 SER A O 1
ATOM 492 N N . LYS A 1 67 ? 26.159 32.056 -57.475 1.00 65.44 67 LYS A N 1
ATOM 493 C CA . LYS A 1 67 ? 26.820 32.164 -56.170 1.00 65.44 67 LYS A CA 1
ATOM 494 C C . LYS A 1 67 ? 27.461 30.841 -55.779 1.00 65.44 67 LYS A C 1
ATOM 496 O O . LYS A 1 67 ? 26.970 29.771 -56.100 1.00 65.44 67 LYS A O 1
ATOM 501 N N . THR A 1 68 ? 28.561 30.886 -55.034 1.00 73.88 68 THR A N 1
ATOM 502 C CA . THR A 1 68 ? 29.186 29.656 -54.529 1.00 73.88 68 THR A CA 1
ATOM 503 C C . THR A 1 68 ? 28.461 29.167 -53.279 1.00 73.88 68 THR A C 1
ATOM 505 O O . THR A 1 68 ? 28.557 29.810 -52.231 1.00 73.88 68 THR A O 1
ATOM 508 N N . ALA A 1 69 ? 27.781 28.022 -53.369 1.00 71.88 69 ALA A N 1
ATOM 509 C CA . ALA A 1 69 ? 27.206 27.341 -52.211 1.00 71.88 69 ALA A CA 1
ATOM 510 C C . ALA A 1 69 ? 28.315 26.828 -51.274 1.00 71.88 69 ALA A C 1
ATOM 512 O O . ALA A 1 69 ? 29.310 26.243 -51.711 1.00 71.88 69 ALA A O 1
ATOM 513 N N . VAL A 1 70 ? 28.161 27.071 -49.975 1.00 68.62 70 VAL A N 1
ATOM 514 C CA . VAL A 1 70 ? 29.123 26.673 -48.933 1.00 68.62 70 VAL A CA 1
ATOM 515 C C . VAL A 1 70 ? 28.521 25.738 -47.896 1.00 68.62 70 VAL A C 1
ATOM 517 O O . VAL A 1 70 ? 29.274 25.053 -47.206 1.00 68.62 70 VAL A O 1
ATOM 520 N N . GLY A 1 71 ? 27.195 25.664 -47.790 1.00 74.81 71 GLY A N 1
ATOM 521 C CA . GLY A 1 71 ? 26.547 24.805 -46.811 1.00 74.81 71 GLY A CA 1
ATOM 522 C C . GLY A 1 71 ? 25.041 24.675 -47.000 1.00 74.81 71 GLY A C 1
ATOM 523 O O . GLY A 1 71 ? 24.445 25.452 -47.737 1.00 74.81 71 GLY A O 1
ATOM 524 N N . ILE A 1 72 ? 24.441 23.711 -46.305 1.00 80.62 72 ILE A N 1
ATOM 525 C CA . ILE A 1 72 ? 22.984 23.605 -46.132 1.00 80.62 72 ILE A CA 1
ATOM 526 C C . ILE A 1 72 ? 22.667 23.829 -44.655 1.00 80.62 72 ILE A C 1
ATOM 528 O O . ILE A 1 72 ? 23.366 23.297 -43.787 1.00 80.62 72 ILE A O 1
ATOM 532 N N . VAL A 1 73 ? 21.631 24.615 -44.370 1.00 79.44 73 VAL A N 1
ATOM 533 C CA . VAL A 1 73 ? 21.154 24.879 -43.007 1.00 79.44 73 VAL A CA 1
ATOM 534 C C . VAL A 1 73 ? 20.475 23.637 -42.443 1.00 79.44 73 VAL A C 1
ATOM 536 O O . VAL A 1 73 ? 19.508 23.138 -43.014 1.00 79.44 73 VAL A O 1
ATOM 539 N N . THR A 1 74 ? 20.951 23.148 -41.301 1.00 78.44 74 THR A N 1
ATOM 540 C CA . THR A 1 74 ? 20.396 21.955 -40.639 1.00 78.44 74 THR A CA 1
ATOM 541 C C . THR A 1 74 ? 19.721 22.252 -39.311 1.00 78.44 74 THR A C 1
ATOM 543 O O . THR A 1 74 ? 18.884 21.471 -38.868 1.00 78.44 74 THR A O 1
ATOM 546 N N . ALA A 1 75 ? 20.042 23.384 -38.689 1.00 78.56 75 ALA A N 1
ATOM 547 C CA . ALA A 1 75 ? 19.349 23.876 -37.509 1.00 78.56 75 ALA A CA 1
ATOM 548 C C . ALA A 1 75 ? 19.429 25.399 -37.453 1.00 78.56 75 ALA A C 1
ATOM 550 O O . ALA A 1 75 ? 20.406 25.990 -37.915 1.00 78.56 75 ALA A O 1
ATOM 551 N N . VAL A 1 76 ? 18.416 26.013 -36.853 1.00 75.56 76 VAL A N 1
ATOM 552 C CA . VAL A 1 76 ? 18.321 27.459 -36.642 1.00 75.56 76 VAL A CA 1
ATOM 553 C C . VAL A 1 76 ? 17.916 27.677 -35.191 1.00 75.56 76 VAL A C 1
ATOM 555 O O . VAL A 1 76 ? 17.091 26.928 -34.661 1.00 75.56 76 VAL A O 1
ATOM 558 N N . SER A 1 77 ? 18.533 28.647 -34.526 1.00 77.19 77 SER A N 1
ATOM 559 C CA . SER A 1 77 ? 18.195 29.000 -33.151 1.00 77.19 77 SER A CA 1
ATOM 560 C C . SER A 1 77 ? 16.761 29.530 -33.053 1.00 77.19 77 SER A C 1
ATOM 562 O O . SER A 1 77 ? 16.200 30.055 -34.014 1.00 77.19 77 SER A O 1
ATOM 564 N N . ALA A 1 78 ? 16.151 29.413 -31.870 1.00 73.19 78 ALA A N 1
ATOM 565 C CA . ALA A 1 78 ? 14.767 29.844 -31.648 1.00 73.19 78 ALA A CA 1
ATOM 566 C C . ALA A 1 78 ? 14.547 31.352 -3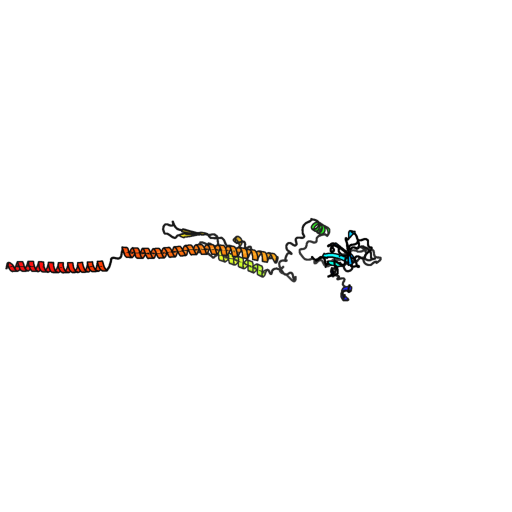1.885 1.00 73.19 78 ALA A C 1
ATOM 568 O O . ALA A 1 78 ? 13.431 31.774 -32.176 1.00 73.19 78 ALA A O 1
ATOM 569 N N . ASP A 1 79 ? 15.604 32.158 -31.771 1.00 67.56 79 ASP A N 1
ATOM 570 C CA . ASP A 1 79 ? 15.608 33.595 -32.054 1.00 67.56 79 ASP A CA 1
ATOM 571 C C . ASP A 1 79 ? 15.961 33.935 -33.516 1.00 67.56 79 ASP A C 1
ATOM 573 O O . ASP A 1 79 ? 15.921 35.107 -33.893 1.00 67.56 79 ASP A O 1
ATOM 577 N N . GLY A 1 80 ? 16.279 32.932 -34.346 1.00 66.38 80 GLY A N 1
ATOM 578 C CA . GLY A 1 80 ? 16.555 33.076 -35.777 1.00 66.38 80 GLY A CA 1
ATOM 579 C C . GLY A 1 80 ? 17.898 33.726 -36.121 1.00 66.38 80 GLY A C 1
ATOM 580 O O . GLY A 1 80 ? 18.106 34.093 -37.277 1.00 66.38 80 GLY A O 1
ATOM 581 N N . ARG A 1 81 ? 18.786 33.910 -35.136 1.00 69.00 81 ARG A N 1
ATOM 582 C CA . ARG A 1 81 ? 20.049 34.661 -35.275 1.00 69.00 81 ARG A CA 1
ATOM 583 C C . ARG A 1 81 ? 21.272 33.788 -35.521 1.00 69.00 81 ARG A C 1
ATOM 585 O O . ARG A 1 81 ? 22.275 34.281 -36.035 1.00 69.00 81 ARG A O 1
ATOM 592 N N . ASP A 1 82 ? 21.170 32.502 -35.207 1.00 68.06 82 ASP A N 1
ATOM 593 C CA . ASP A 1 82 ? 22.231 31.522 -35.379 1.00 68.06 82 ASP A CA 1
ATOM 594 C C . ASP A 1 82 ? 21.738 30.354 -36.223 1.00 68.06 82 ASP A C 1
ATOM 596 O O . ASP A 1 82 ? 20.601 29.894 -36.098 1.00 68.06 82 ASP A O 1
ATOM 600 N N . ALA A 1 83 ? 22.622 29.835 -37.069 1.00 71.06 83 ALA A N 1
ATOM 601 C CA . ALA A 1 83 ? 22.346 28.648 -37.856 1.00 71.06 83 ALA A CA 1
ATOM 602 C C . ALA A 1 83 ? 23.524 27.678 -37.787 1.00 71.06 83 ALA A C 1
ATOM 604 O O . ALA A 1 83 ? 24.697 28.057 -37.871 1.00 71.06 83 ALA A O 1
ATOM 605 N N . THR A 1 84 ? 23.198 26.397 -37.659 1.00 73.50 84 THR A N 1
ATOM 606 C CA . THR A 1 84 ? 24.152 25.315 -37.882 1.00 73.50 84 THR A CA 1
ATOM 607 C C . THR A 1 84 ? 24.075 24.916 -39.340 1.00 73.50 84 THR A C 1
ATOM 609 O O . THR A 1 84 ? 22.992 24.626 -39.853 1.00 73.50 84 THR A O 1
ATOM 612 N N . ILE A 1 85 ? 25.230 24.895 -40.001 1.00 72.69 85 ILE A N 1
ATOM 613 C CA . ILE A 1 85 ? 25.327 24.477 -41.394 1.00 72.69 85 ILE A CA 1
ATOM 614 C C . ILE A 1 85 ? 26.171 23.215 -41.505 1.00 72.69 85 ILE A C 1
ATOM 616 O O . ILE A 1 85 ? 27.172 23.035 -40.801 1.00 72.69 85 ILE A O 1
ATOM 620 N N . VAL A 1 86 ? 25.790 22.358 -42.444 1.00 73.62 86 VAL A N 1
ATOM 621 C CA . VAL A 1 86 ? 26.686 21.327 -42.961 1.00 73.62 86 VAL A CA 1
ATOM 622 C C . VAL A 1 86 ? 27.575 21.984 -43.999 1.00 73.62 86 VAL A C 1
ATOM 624 O O . VAL A 1 86 ? 27.075 22.480 -45.005 1.00 73.62 86 VAL A O 1
ATOM 627 N N . ASN A 1 87 ? 28.882 22.022 -43.755 1.00 66.94 87 ASN A N 1
ATOM 628 C CA . ASN A 1 87 ? 29.825 22.661 -44.666 1.00 66.94 87 ASN A CA 1
ATOM 629 C C . ASN A 1 87 ? 30.071 21.751 -45.876 1.00 66.94 87 ASN A C 1
ATOM 631 O O . ASN A 1 87 ? 30.682 20.695 -45.736 1.00 66.94 87 ASN A O 1
ATOM 635 N N . LEU A 1 88 ? 29.649 22.174 -47.070 1.00 64.50 88 LEU A N 1
ATOM 636 C CA . LEU A 1 88 ? 29.793 21.388 -48.302 1.00 64.50 88 LEU A CA 1
ATOM 637 C C . LEU A 1 88 ? 31.260 21.189 -48.712 1.00 64.50 88 LEU A C 1
ATOM 639 O O . LEU A 1 88 ? 31.585 20.206 -49.369 1.00 64.50 88 LEU A O 1
ATOM 643 N N . LYS A 1 89 ? 32.166 22.094 -48.318 1.00 53.31 89 LYS A N 1
ATOM 644 C CA . LYS A 1 89 ? 33.600 21.942 -48.607 1.00 53.31 89 LYS A CA 1
ATOM 645 C C . LYS A 1 89 ? 34.257 20.875 -47.738 1.00 53.31 89 LYS A C 1
ATOM 647 O O . LYS A 1 89 ? 35.197 20.239 -48.203 1.00 53.31 89 LYS A O 1
ATOM 652 N N . ASP A 1 90 ? 33.769 20.684 -46.513 1.00 47.31 90 ASP A N 1
ATOM 653 C CA . ASP A 1 90 ? 34.258 19.652 -45.589 1.00 47.31 90 ASP A CA 1
ATOM 654 C C . ASP A 1 90 ? 33.437 18.350 -45.673 1.00 47.31 90 ASP A C 1
ATOM 656 O O . ASP A 1 90 ? 33.917 17.293 -45.268 1.00 47.31 90 ASP A O 1
ATOM 660 N N . LEU A 1 91 ? 32.242 18.404 -46.272 1.00 50.12 91 LEU A N 1
ATOM 661 C CA . LEU A 1 91 ? 31.446 17.261 -46.721 1.00 50.12 91 LEU A CA 1
ATOM 662 C C . LEU A 1 91 ? 31.887 16.819 -48.128 1.00 50.12 91 LEU A C 1
ATOM 664 O O . LEU A 1 91 ? 31.095 16.733 -49.063 1.00 50.12 91 LEU A O 1
ATOM 668 N N . THR A 1 92 ? 33.186 16.594 -48.317 1.00 44.84 92 THR A N 1
ATOM 669 C CA . THR A 1 92 ? 33.699 16.087 -49.590 1.00 44.84 92 THR A CA 1
ATOM 670 C C . THR A 1 92 ? 33.453 14.579 -49.659 1.00 44.84 92 THR A C 1
ATOM 672 O O . THR A 1 92 ? 34.148 13.810 -48.999 1.00 44.84 92 THR A O 1
ATOM 675 N N . PHE A 1 93 ? 32.497 14.133 -50.475 1.00 47.88 93 PHE A N 1
ATOM 676 C CA . PHE A 1 93 ? 32.484 12.750 -50.954 1.00 47.88 93 PHE A CA 1
ATOM 677 C C . PHE A 1 93 ? 33.405 12.689 -52.167 1.00 47.88 93 PHE A C 1
ATOM 679 O O . PHE A 1 93 ? 33.193 13.390 -53.156 1.00 47.88 93 PHE A O 1
ATOM 686 N N . GLY A 1 94 ? 34.495 11.933 -52.048 1.00 38.84 94 GLY A N 1
ATOM 687 C CA . GLY A 1 94 ? 35.516 11.872 -53.081 1.00 38.84 94 GLY A CA 1
ATOM 688 C C . GLY A 1 94 ? 34.961 11.302 -54.380 1.00 38.84 94 GLY A C 1
ATOM 689 O O . GLY A 1 94 ? 34.686 10.110 -54.462 1.00 38.84 94 GLY A O 1
ATOM 690 N N . SER A 1 95 ? 34.879 12.145 -55.405 1.00 45.56 95 SER A N 1
ATOM 691 C CA . SER A 1 95 ? 35.107 11.737 -56.786 1.00 45.56 95 SER A CA 1
ATOM 692 C C . SER A 1 95 ? 35.837 12.863 -57.569 1.00 45.56 95 SER A C 1
ATOM 694 O O . SER A 1 95 ? 35.624 14.037 -57.281 1.00 45.56 95 SER A O 1
ATOM 696 N N . THR A 1 96 ? 36.761 12.573 -58.495 1.00 36.62 96 THR A N 1
ATOM 697 C CA . THR A 1 96 ? 37.528 13.547 -59.294 1.00 36.62 96 THR A CA 1
ATOM 698 C C . THR A 1 96 ? 36.768 13.753 -60.585 1.00 36.62 96 THR A C 1
ATOM 700 O O . THR A 1 96 ? 36.563 12.814 -61.337 1.00 36.62 96 THR A O 1
ATOM 703 N N . GLY A 1 97 ? 36.393 14.948 -60.985 1.00 40.94 97 GLY A N 1
ATOM 704 C CA . GLY A 1 97 ? 37.096 16.220 -60.906 1.00 40.94 97 GLY A CA 1
ATOM 705 C C . GLY A 1 97 ? 36.881 16.813 -62.301 1.00 40.94 97 GLY A C 1
ATOM 706 O O . GLY A 1 97 ? 37.330 16.245 -63.286 1.00 40.94 97 GLY A O 1
ATOM 707 N N . SER A 1 98 ? 36.134 17.895 -62.480 1.00 38.50 98 SER A N 1
ATOM 708 C CA . SER A 1 98 ? 36.321 19.162 -61.786 1.00 38.50 98 SER A CA 1
ATOM 709 C C . SER A 1 98 ? 35.014 19.840 -61.384 1.00 38.50 98 SER A C 1
ATOM 711 O O . SER A 1 98 ? 33.983 19.693 -62.026 1.00 38.50 98 SER A O 1
ATOM 713 N N . VAL A 1 99 ? 35.149 20.605 -60.300 1.00 39.94 99 VAL A N 1
ATOM 714 C CA . VAL A 1 99 ? 34.225 21.567 -59.688 1.00 39.94 99 VAL A CA 1
ATOM 715 C C . VAL A 1 99 ? 33.066 22.028 -60.569 1.00 39.94 99 VAL A C 1
ATOM 717 O O . VAL A 1 99 ? 33.227 22.837 -61.478 1.00 39.94 99 VAL A O 1
ATOM 720 N N . GLY A 1 100 ? 31.887 21.553 -60.179 1.00 43.81 100 GLY A N 1
ATOM 721 C CA . GLY A 1 100 ? 30.602 21.964 -60.714 1.00 43.81 100 GLY A CA 1
ATOM 722 C C . GLY A 1 100 ? 29.638 20.786 -60.776 1.00 43.81 100 GLY A C 1
ATOM 723 O O . GLY A 1 100 ? 29.268 20.388 -61.867 1.00 43.81 100 GLY A O 1
ATOM 724 N N . ASN A 1 101 ? 29.218 20.286 -59.605 1.00 38.97 101 ASN A N 1
ATOM 725 C CA . ASN A 1 101 ? 28.101 19.344 -59.408 1.00 38.97 101 ASN A CA 1
ATOM 726 C C . ASN A 1 101 ? 28.390 17.831 -59.668 1.00 38.97 101 ASN A C 1
ATOM 728 O O . ASN A 1 101 ? 28.554 17.423 -60.806 1.00 38.97 101 ASN A O 1
ATOM 732 N N . PHE A 1 102 ? 28.443 17.026 -58.586 1.00 46.59 102 PHE A N 1
ATOM 733 C CA . PHE A 1 102 ? 28.308 15.544 -58.457 1.00 46.59 102 PHE A CA 1
ATOM 734 C C . PHE A 1 102 ? 28.681 14.593 -59.643 1.00 46.59 102 PHE A C 1
ATOM 736 O O . PHE A 1 102 ? 27.916 14.503 -60.597 1.00 46.59 102 PHE A O 1
ATOM 743 N N . ASP A 1 103 ? 29.719 13.733 -59.510 1.00 42.84 103 ASP A N 1
ATOM 744 C CA . ASP A 1 103 ? 29.898 12.497 -60.335 1.00 42.84 103 ASP A CA 1
ATOM 745 C C . ASP A 1 103 ? 30.553 11.317 -59.555 1.00 42.84 103 ASP A C 1
ATOM 747 O O . ASP A 1 103 ? 31.774 11.261 -59.470 1.00 42.84 103 ASP A O 1
ATOM 751 N N . PRO A 1 104 ? 29.794 10.348 -59.006 1.00 44.72 104 PRO A N 1
ATOM 752 C CA . PRO A 1 104 ? 30.273 9.358 -58.026 1.00 44.72 104 PRO A CA 1
ATOM 753 C C . PRO A 1 104 ? 31.218 8.238 -58.521 1.00 44.72 104 PRO A C 1
ATOM 755 O O . PRO A 1 104 ? 31.753 7.520 -57.675 1.00 44.72 104 PRO A O 1
ATOM 758 N N . ASP A 1 105 ? 31.477 8.068 -59.823 1.00 39.94 105 ASP A N 1
ATOM 759 C CA . ASP A 1 105 ? 32.093 6.824 -60.338 1.00 39.94 105 ASP A CA 1
ATOM 760 C C . ASP A 1 105 ? 33.608 6.877 -60.640 1.00 39.94 105 ASP A C 1
ATOM 762 O O . ASP A 1 105 ? 34.212 5.831 -60.901 1.00 39.94 105 ASP A O 1
ATOM 766 N N . ASN A 1 106 ? 34.284 8.035 -60.582 1.00 44.59 106 ASN A N 1
ATOM 767 C CA . ASN A 1 106 ? 35.743 8.085 -60.809 1.00 44.59 106 ASN A CA 1
ATOM 768 C C . ASN A 1 106 ? 36.486 9.097 -59.921 1.00 44.59 106 ASN A C 1
ATOM 770 O O . ASN A 1 106 ? 36.570 10.267 -60.281 1.00 44.59 106 ASN A O 1
ATOM 774 N N . PRO A 1 107 ? 37.077 8.664 -58.784 1.00 44.41 107 PRO A N 1
ATOM 775 C CA . PRO A 1 107 ? 37.632 9.579 -57.794 1.00 44.41 107 PRO A CA 1
ATOM 776 C C . PRO A 1 107 ? 39.021 10.170 -57.908 1.00 44.41 107 PRO A C 1
ATOM 778 O O . PRO A 1 107 ? 39.263 11.110 -57.158 1.00 44.41 107 PRO A O 1
ATOM 781 N N . TYR A 1 108 ? 39.908 9.684 -58.790 1.00 41.12 108 TYR A N 1
ATOM 782 C CA . TYR A 1 108 ? 41.254 10.275 -58.944 1.00 41.12 108 TYR A CA 1
ATOM 783 C C . TYR A 1 108 ? 41.745 10.555 -60.383 1.00 41.12 108 TYR A C 1
ATOM 785 O O . TYR A 1 108 ? 42.933 10.799 -60.586 1.00 41.12 108 TYR A O 1
ATOM 793 N N . GLY A 1 109 ? 40.866 10.549 -61.388 1.00 44.22 109 GLY A N 1
ATOM 794 C CA . GLY A 1 109 ? 41.158 11.042 -62.740 1.00 44.22 109 GLY A CA 1
ATOM 795 C C . GLY A 1 109 ? 42.159 10.176 -63.504 1.00 44.22 109 GLY A C 1
ATOM 796 O O . GLY A 1 109 ? 42.800 10.642 -64.443 1.00 44.22 109 GLY A O 1
ATOM 797 N N . GLN A 1 110 ? 42.318 8.917 -63.097 1.00 45.38 110 GLN A N 1
ATOM 798 C CA . GLN A 1 110 ? 43.251 7.979 -63.713 1.00 45.38 110 GLN A CA 1
ATOM 799 C C . GLN A 1 110 ? 42.560 7.180 -64.826 1.00 45.38 110 GLN A C 1
ATOM 801 O O . GLN A 1 110 ? 41.357 6.935 -64.786 1.00 45.38 110 GLN A O 1
ATOM 806 N N . SER A 1 111 ? 43.323 6.756 -65.837 1.00 43.78 111 SER A N 1
ATOM 807 C CA . SER A 1 111 ? 42.799 6.093 -67.044 1.00 43.78 111 SER A CA 1
ATOM 808 C C . SER A 1 111 ? 42.247 4.674 -66.827 1.00 43.78 111 SER A C 1
ATOM 810 O O . SER A 1 111 ? 41.786 4.048 -67.781 1.00 43.78 111 SER A O 1
ATOM 812 N N . ALA A 1 112 ? 42.288 4.140 -65.605 1.00 44.12 112 ALA A N 1
ATOM 813 C CA . ALA A 1 112 ? 41.790 2.803 -65.301 1.00 44.12 112 ALA A CA 1
ATOM 814 C C . ALA A 1 112 ? 40.293 2.845 -64.948 1.00 44.12 112 ALA A C 1
ATOM 816 O O . ALA A 1 112 ? 39.904 3.270 -63.866 1.00 44.12 112 ALA A O 1
ATOM 817 N N . LYS A 1 113 ? 39.455 2.380 -65.880 1.00 41.50 113 LYS A N 1
ATOM 818 C CA . LYS A 1 113 ? 37.988 2.334 -65.771 1.00 41.50 113 LYS A CA 1
ATOM 819 C C . LYS A 1 113 ? 37.453 1.092 -65.040 1.00 41.50 113 LYS A C 1
ATOM 821 O O . LYS A 1 113 ? 36.602 0.414 -65.602 1.00 41.50 113 LYS A O 1
ATOM 826 N N . TYR A 1 114 ? 37.917 0.769 -63.831 1.00 35.59 114 TYR A N 1
ATOM 827 C CA . TYR A 1 114 ? 37.253 -0.265 -63.018 1.00 35.59 114 TYR A CA 1
ATOM 828 C C . TYR A 1 114 ? 37.397 0.006 -61.517 1.00 35.59 114 TYR A C 1
ATOM 830 O O . TYR A 1 114 ? 38.488 -0.120 -60.967 1.00 35.59 114 TYR A O 1
ATOM 838 N N . SER A 1 115 ? 36.276 0.279 -60.847 1.00 37.12 115 SER A N 1
ATOM 839 C CA . SER A 1 115 ? 36.137 0.087 -59.401 1.00 37.12 115 SER A CA 1
ATOM 840 C C . SER A 1 115 ? 35.532 -1.297 -59.175 1.00 37.12 115 SER A C 1
ATOM 842 O O . SER A 1 115 ? 34.317 -1.474 -59.193 1.00 37.12 115 SER A O 1
ATOM 844 N N . ALA A 1 116 ? 36.382 -2.312 -59.021 1.00 35.12 116 ALA A N 1
ATOM 845 C CA . ALA A 1 116 ? 35.937 -3.598 -58.502 1.00 35.12 116 ALA A CA 1
ATOM 846 C C . ALA A 1 116 ? 35.770 -3.470 -56.981 1.00 35.12 116 ALA A C 1
ATOM 848 O O . ALA A 1 116 ? 36.753 -3.303 -56.261 1.00 35.12 116 ALA A O 1
ATOM 849 N N . HIS A 1 117 ? 34.539 -3.581 -56.479 1.00 35.44 117 HIS A N 1
ATOM 850 C CA . HIS A 1 117 ? 34.306 -3.892 -55.069 1.00 35.44 117 HIS A CA 1
ATOM 851 C C . HIS A 1 117 ? 34.671 -5.363 -54.831 1.00 35.44 117 HIS A C 1
ATOM 853 O O . HIS A 1 117 ? 33.821 -6.247 -54.866 1.00 35.44 117 HIS A O 1
ATOM 859 N N . THR A 1 118 ? 35.952 -5.654 -54.615 1.00 32.78 118 THR A N 1
ATOM 860 C CA . THR A 1 118 ? 36.360 -6.934 -54.028 1.00 32.78 118 THR A CA 1
ATOM 861 C C . THR A 1 118 ? 36.262 -6.829 -52.515 1.00 32.78 118 THR A C 1
ATOM 863 O O . THR A 1 118 ? 37.139 -6.250 -51.874 1.00 32.78 118 THR A O 1
ATOM 866 N N . THR A 1 119 ? 35.230 -7.433 -51.925 1.00 40.62 119 THR A N 1
ATOM 867 C CA . THR A 1 119 ? 35.272 -7.837 -50.517 1.00 40.62 119 THR A CA 1
ATOM 868 C C . THR A 1 119 ? 36.214 -9.031 -50.409 1.00 40.62 119 THR A C 1
ATOM 870 O O . THR A 1 119 ? 35.816 -10.194 -50.438 1.00 40.62 119 THR A O 1
ATOM 873 N N . SER A 1 120 ? 37.517 -8.753 -50.343 1.00 37.72 120 SER A N 1
ATOM 874 C CA . SER A 1 120 ? 38.461 -9.783 -49.930 1.00 37.72 120 SER A CA 1
ATOM 875 C C . SER A 1 120 ? 38.138 -10.131 -48.480 1.00 37.72 120 SER A C 1
ATOM 877 O O . SER A 1 120 ? 38.187 -9.275 -47.600 1.00 37.72 120 SER A O 1
ATOM 879 N N . ALA A 1 121 ? 37.714 -11.374 -48.271 1.00 45.16 121 ALA A N 1
ATOM 880 C CA . ALA A 1 121 ? 37.346 -11.951 -46.991 1.00 45.16 121 ALA A CA 1
ATOM 881 C C . ALA A 1 121 ? 38.365 -11.600 -45.891 1.00 45.16 121 ALA A C 1
ATOM 883 O O . ALA A 1 121 ? 39.492 -12.094 -45.943 1.00 45.16 121 ALA A O 1
ATOM 884 N N . LYS A 1 122 ? 37.946 -10.744 -44.941 1.00 46.12 122 LYS A N 1
ATOM 885 C CA . LYS A 1 122 ? 38.560 -10.324 -43.653 1.00 46.12 122 LYS A CA 1
ATOM 886 C C . LYS A 1 122 ? 38.182 -8.845 -43.462 1.00 46.12 122 LYS A C 1
ATOM 888 O O . LYS A 1 122 ? 38.753 -7.994 -44.122 1.00 46.12 122 LYS A O 1
ATOM 893 N N . TYR A 1 123 ? 37.225 -8.422 -42.649 1.00 39.12 123 TYR A N 1
ATOM 894 C CA . TYR A 1 123 ? 36.816 -8.853 -41.322 1.00 39.12 123 TYR A CA 1
ATOM 895 C C . TYR A 1 123 ? 35.343 -8.449 -41.146 1.00 39.12 123 TYR A C 1
ATOM 897 O O . TYR A 1 123 ? 35.055 -7.273 -40.950 1.00 39.12 123 TYR A O 1
ATOM 905 N N . ASN A 1 124 ? 34.422 -9.411 -41.206 1.00 40.88 124 ASN A N 1
ATOM 906 C CA . ASN A 1 124 ? 33.084 -9.210 -40.658 1.00 40.88 124 ASN A CA 1
ATOM 907 C C . ASN A 1 124 ? 33.191 -9.392 -39.147 1.00 40.88 124 ASN A C 1
ATOM 909 O O . ASN A 1 124 ? 33.256 -10.524 -38.669 1.00 40.88 124 ASN A O 1
ATOM 913 N N . VAL A 1 125 ? 33.222 -8.289 -38.412 1.00 39.88 125 VAL A N 1
ATOM 914 C CA . VAL A 1 125 ? 32.750 -8.270 -37.027 1.00 39.88 125 VAL A CA 1
ATOM 915 C C . VAL A 1 125 ? 31.860 -7.040 -36.905 1.00 39.88 125 VAL A C 1
ATOM 917 O O . VAL A 1 125 ? 32.258 -6.023 -36.349 1.00 39.88 125 VAL A O 1
ATOM 920 N N . ASP A 1 126 ? 30.681 -7.125 -37.519 1.00 43.59 126 ASP A N 1
ATOM 921 C CA . ASP A 1 126 ? 29.583 -6.229 -37.176 1.00 43.59 126 ASP A CA 1
ATOM 922 C C . ASP A 1 126 ? 28.952 -6.704 -35.868 1.00 43.59 126 ASP A C 1
ATOM 924 O O . ASP A 1 126 ? 28.960 -7.895 -35.544 1.00 43.59 126 ASP A O 1
ATOM 928 N N . VAL A 1 127 ? 28.458 -5.730 -35.108 1.00 44.50 127 VAL A N 1
ATOM 929 C CA . VAL A 1 127 ? 27.830 -5.883 -33.796 1.00 44.50 127 VAL A CA 1
ATOM 930 C C . VAL A 1 127 ? 26.787 -7.002 -33.840 1.00 44.50 127 VAL A C 1
ATOM 932 O O . VAL A 1 127 ? 25.842 -6.952 -34.629 1.00 44.50 127 VAL A O 1
ATOM 935 N N . THR A 1 128 ? 26.972 -8.016 -32.994 1.00 43.16 128 THR A N 1
ATOM 936 C CA . THR A 1 128 ? 26.012 -9.105 -32.797 1.00 43.16 128 THR A CA 1
ATOM 937 C C . THR A 1 128 ? 24.626 -8.509 -32.511 1.00 43.16 128 THR A C 1
ATOM 939 O O . THR A 1 128 ? 24.520 -7.568 -31.731 1.00 43.16 128 THR A O 1
ATOM 942 N N . ASP A 1 129 ? 23.588 -9.044 -33.160 1.00 42.09 129 ASP A N 1
ATOM 943 C CA . ASP A 1 129 ? 22.160 -8.692 -33.012 1.00 42.09 129 ASP A CA 1
ATOM 944 C C . ASP A 1 129 ? 21.603 -7.525 -33.852 1.00 42.09 129 ASP A C 1
ATOM 946 O O . ASP A 1 129 ? 20.412 -7.224 -33.744 1.00 42.09 129 ASP A O 1
ATOM 950 N N . ILE A 1 130 ? 22.376 -6.922 -34.766 1.00 48.44 130 ILE A N 1
ATOM 951 C CA . ILE A 1 130 ? 21.810 -6.025 -35.795 1.00 48.44 130 ILE A CA 1
ATOM 952 C C . ILE A 1 130 ? 21.576 -6.814 -37.096 1.00 48.44 130 ILE A C 1
ATOM 954 O O . ILE A 1 130 ? 22.543 -7.244 -37.731 1.00 48.44 130 ILE A O 1
ATOM 958 N N . PRO A 1 131 ? 20.316 -7.003 -37.544 1.00 48.34 131 PRO A N 1
ATOM 959 C CA . PRO A 1 131 ? 20.040 -7.564 -38.858 1.00 48.34 131 PRO A CA 1
ATOM 960 C C . PRO A 1 131 ? 20.627 -6.650 -39.928 1.00 48.34 131 PRO A C 1
ATOM 962 O O . PRO A 1 131 ? 20.372 -5.445 -39.940 1.00 48.34 131 PRO A O 1
ATOM 965 N N . ASN A 1 132 ? 21.403 -7.223 -40.841 1.00 50.16 132 ASN A N 1
ATOM 966 C CA . ASN A 1 132 ? 21.974 -6.454 -41.933 1.00 50.16 132 ASN A CA 1
ATOM 967 C C . ASN A 1 132 ? 20.858 -6.135 -42.939 1.00 50.16 132 ASN A C 1
ATOM 969 O O . ASN A 1 132 ? 20.439 -7.000 -43.712 1.00 50.16 132 ASN A O 1
ATOM 973 N N . TYR A 1 133 ? 20.316 -4.920 -42.875 1.00 51.34 133 TYR A N 1
ATOM 974 C CA . TYR A 1 133 ? 19.298 -4.473 -43.816 1.00 51.34 133 TYR A CA 1
ATOM 975 C C . TYR A 1 133 ? 19.966 -4.069 -45.132 1.00 51.34 133 TYR A C 1
ATOM 977 O O . TYR A 1 133 ? 20.836 -3.202 -45.160 1.00 51.34 133 TYR A O 1
ATOM 985 N N . ASP A 1 134 ? 19.512 -4.662 -46.237 1.00 55.12 134 ASP A N 1
ATOM 986 C CA . ASP A 1 134 ? 19.707 -4.090 -47.571 1.00 55.12 134 ASP A CA 1
ATOM 987 C C . ASP A 1 134 ? 19.253 -2.616 -47.553 1.00 55.12 134 ASP A C 1
ATOM 989 O O . ASP A 1 134 ? 18.232 -2.274 -46.949 1.00 55.12 134 ASP A O 1
ATOM 993 N N . TYR A 1 135 ? 20.009 -1.750 -48.231 1.00 50.59 135 TYR A N 1
ATOM 994 C CA . TYR A 1 135 ? 19.681 -0.347 -48.481 1.00 50.59 135 TYR A CA 1
ATOM 995 C C . TYR A 1 135 ? 18.200 -0.131 -48.845 1.00 50.59 135 TYR A C 1
ATOM 997 O O . TYR A 1 135 ? 17.561 0.790 -48.333 1.00 50.59 135 TYR A O 1
ATOM 1005 N N . ASN A 1 136 ? 17.614 -1.013 -49.658 1.00 50.47 136 ASN A N 1
ATOM 1006 C CA . ASN A 1 136 ? 16.205 -0.939 -50.045 1.00 50.47 136 ASN A CA 1
ATOM 1007 C C . ASN A 1 136 ? 15.244 -1.249 -48.886 1.00 50.47 136 ASN A C 1
ATOM 1009 O O . ASN A 1 136 ? 14.182 -0.632 -48.784 1.00 50.47 136 ASN A O 1
ATOM 1013 N N . ALA A 1 137 ? 15.607 -2.173 -47.993 1.00 55.72 137 ALA A N 1
ATOM 1014 C CA . ALA A 1 137 ? 14.815 -2.519 -46.813 1.00 55.72 137 ALA A CA 1
ATOM 1015 C C . ALA A 1 137 ? 14.837 -1.388 -45.773 1.00 55.72 137 ALA A C 1
ATOM 1017 O O . ALA A 1 137 ? 13.793 -1.032 -45.224 1.00 55.72 137 ALA A O 1
ATOM 1018 N N . LEU A 1 138 ? 16.001 -0.762 -45.575 1.00 57.59 138 LEU A N 1
ATOM 1019 C CA . LEU A 1 138 ? 16.162 0.404 -44.706 1.00 57.59 138 LEU A CA 1
ATOM 1020 C C . LEU A 1 138 ? 15.364 1.607 -45.232 1.00 57.59 138 LEU A C 1
ATOM 1022 O O . LEU A 1 138 ? 14.655 2.279 -44.486 1.00 57.59 138 LEU A O 1
ATOM 1026 N N . LEU A 1 139 ? 15.430 1.849 -46.542 1.00 58.09 139 LEU A N 1
ATOM 1027 C CA . LEU A 1 139 ? 14.732 2.957 -47.183 1.00 58.09 139 LEU A CA 1
ATOM 1028 C C . LEU A 1 139 ? 13.205 2.780 -47.150 1.00 58.09 139 LEU A C 1
ATOM 1030 O O . LEU A 1 139 ? 12.486 3.761 -46.977 1.00 58.09 139 LEU A O 1
ATOM 1034 N N . ASN A 1 140 ? 12.702 1.547 -47.257 1.00 55.62 140 ASN A N 1
ATOM 1035 C CA . ASN A 1 140 ? 11.275 1.246 -47.102 1.00 55.62 140 ASN A CA 1
ATOM 1036 C C . ASN A 1 140 ? 10.794 1.400 -45.650 1.00 55.62 140 ASN A C 1
ATOM 1038 O O . ASN A 1 140 ? 9.695 1.911 -45.426 1.00 55.62 140 ASN A O 1
ATOM 1042 N N . ALA A 1 141 ? 11.621 1.045 -44.662 1.00 55.31 141 ALA A N 1
ATOM 1043 C CA . ALA A 1 141 ? 11.316 1.275 -43.249 1.00 55.31 141 ALA A CA 1
ATOM 1044 C C . ALA A 1 141 ? 11.207 2.778 -42.920 1.00 55.31 141 ALA A C 1
ATOM 1046 O O . ALA A 1 141 ? 10.285 3.192 -42.225 1.00 55.31 141 ALA A O 1
ATOM 1047 N N . VAL A 1 142 ? 12.084 3.608 -43.497 1.00 55.81 142 VAL A N 1
ATOM 1048 C CA . VAL A 1 142 ? 12.074 5.074 -43.325 1.00 55.81 142 VAL A CA 1
ATOM 1049 C C . VAL A 1 142 ? 10.920 5.747 -44.084 1.00 55.81 142 VAL A C 1
ATOM 1051 O O . VAL A 1 142 ? 10.373 6.747 -43.625 1.00 55.81 142 VAL A O 1
ATOM 1054 N N . LYS A 1 143 ? 10.519 5.209 -45.243 1.00 56.06 143 LYS A N 1
ATOM 1055 C CA . LYS A 1 143 ? 9.468 5.797 -46.095 1.00 56.06 143 LYS A CA 1
ATOM 1056 C C . LYS A 1 143 ? 8.039 5.533 -45.618 1.00 56.06 143 LYS A C 1
ATOM 1058 O O . LYS A 1 143 ? 7.133 6.235 -46.057 1.00 56.06 143 LYS A O 1
ATOM 1063 N N . THR A 1 144 ? 7.816 4.584 -44.710 1.00 47.47 144 THR A N 1
ATOM 1064 C CA . THR A 1 144 ? 6.464 4.224 -44.237 1.00 47.47 144 THR A CA 1
ATOM 1065 C C . THR A 1 144 ? 5.978 5.116 -43.078 1.00 47.47 144 THR A C 1
ATOM 1067 O O . THR A 1 144 ? 5.332 4.646 -42.150 1.00 47.47 144 THR A O 1
ATOM 1070 N N . GLY A 1 145 ? 6.284 6.420 -43.129 1.00 52.34 145 GLY A N 1
ATOM 1071 C CA . GLY A 1 145 ? 5.529 7.494 -42.461 1.00 52.34 145 GLY A CA 1
ATOM 1072 C C . GLY A 1 145 ? 5.348 7.448 -40.937 1.00 52.34 145 GLY A C 1
ATOM 1073 O O . GLY A 1 145 ? 4.462 8.133 -40.433 1.00 52.34 145 GLY A O 1
ATOM 1074 N N . GLY A 1 146 ? 6.140 6.681 -40.193 1.00 41.66 146 GLY A N 1
ATOM 1075 C CA . GLY A 1 146 ? 6.058 6.612 -38.735 1.00 41.66 146 GLY A CA 1
ATOM 1076 C C . GLY A 1 146 ? 7.374 7.030 -38.107 1.00 41.66 146 GLY A C 1
ATOM 1077 O O . GLY A 1 146 ? 8.421 6.538 -38.514 1.00 41.66 146 GLY A O 1
ATOM 1078 N N . THR A 1 147 ? 7.310 7.947 -37.140 1.00 42.56 147 THR A N 1
ATOM 1079 C CA . THR A 1 147 ? 8.367 8.305 -36.186 1.00 42.56 147 THR A CA 1
ATOM 1080 C C . THR A 1 147 ? 9.382 7.180 -36.002 1.00 42.56 147 THR A C 1
ATOM 1082 O O . THR A 1 147 ? 8.998 6.055 -35.678 1.00 42.56 147 THR A O 1
ATOM 1085 N N . LEU A 1 148 ? 10.676 7.488 -36.160 1.00 49.72 148 LEU A N 1
ATOM 1086 C CA . LEU A 1 148 ? 11.745 6.619 -35.678 1.00 49.72 148 LEU A CA 1
ATOM 1087 C C . LEU A 1 148 ? 11.645 6.604 -34.150 1.00 49.72 148 LEU A C 1
ATOM 1089 O O . LEU A 1 148 ? 12.270 7.398 -33.450 1.00 49.72 148 LEU A O 1
ATOM 1093 N N . ASN A 1 149 ? 10.761 5.761 -33.637 1.00 44.69 149 ASN A N 1
ATOM 1094 C CA . ASN A 1 149 ? 10.662 5.483 -32.228 1.00 44.69 149 ASN A CA 1
ATOM 1095 C C . ASN A 1 149 ? 11.978 4.804 -31.856 1.00 44.69 149 ASN A C 1
ATOM 1097 O O . ASN A 1 149 ? 12.159 3.609 -32.081 1.00 44.69 149 ASN A O 1
ATOM 1101 N N . VAL A 1 150 ? 12.909 5.566 -31.282 1.00 52.38 150 VAL A N 1
ATOM 1102 C CA . VAL A 1 150 ? 13.959 4.993 -30.438 1.00 52.38 150 VAL A CA 1
ATOM 1103 C C . VAL A 1 150 ? 13.261 4.526 -29.158 1.00 52.38 150 VAL A C 1
ATOM 1105 O O . VAL A 1 150 ? 13.384 5.120 -28.093 1.00 52.38 150 VAL A O 1
ATOM 1108 N N . THR A 1 151 ? 12.413 3.510 -29.287 1.00 43.78 151 THR A N 1
ATOM 1109 C CA . THR A 1 151 ? 11.854 2.778 -28.159 1.00 43.78 151 THR A CA 1
ATOM 1110 C C . THR A 1 151 ? 12.924 1.792 -27.747 1.00 43.78 151 THR A C 1
ATOM 1112 O O . THR A 1 151 ? 13.296 0.953 -28.560 1.00 43.78 151 THR A O 1
ATOM 1115 N N . ASN A 1 152 ? 13.415 1.920 -26.512 1.00 45.94 152 ASN A N 1
ATOM 1116 C CA . ASN A 1 152 ? 14.447 1.060 -25.944 1.00 45.94 152 ASN A CA 1
ATOM 1117 C C . ASN A 1 152 ? 15.666 0.917 -26.860 1.00 45.94 152 ASN A C 1
ATOM 1119 O O . ASN A 1 152 ? 15.758 -0.030 -27.636 1.00 45.94 152 ASN A O 1
ATOM 1123 N N . THR A 1 153 ? 16.677 1.781 -26.706 1.00 41.88 153 THR A N 1
ATOM 1124 C CA . THR A 1 153 ? 18.037 1.283 -26.951 1.00 41.88 153 THR A CA 1
ATOM 1125 C C . THR A 1 153 ? 18.189 0.053 -26.055 1.00 41.88 153 THR A C 1
ATOM 1127 O O . THR A 1 153 ? 18.162 0.231 -24.832 1.00 41.88 153 THR A O 1
ATOM 1130 N N . PRO A 1 154 ? 18.253 -1.174 -26.601 1.00 41.91 154 PRO A N 1
ATOM 1131 C CA . PRO A 1 154 ? 18.368 -2.352 -25.771 1.00 41.91 154 PRO A CA 1
ATOM 1132 C C . PRO A 1 154 ? 19.690 -2.198 -25.040 1.00 41.91 154 PRO A C 1
ATOM 1134 O O . PRO A 1 154 ? 20.754 -2.140 -25.655 1.00 41.91 154 PRO A O 1
ATOM 1137 N N . PHE A 1 155 ? 19.628 -2.066 -23.725 1.00 47.69 155 PHE A N 1
ATOM 1138 C CA . PHE A 1 155 ? 20.790 -2.353 -22.916 1.00 47.69 155 PHE A CA 1
ATOM 1139 C C . PHE A 1 155 ? 20.988 -3.855 -23.062 1.00 47.69 155 PHE A C 1
ATOM 1141 O O . PHE A 1 155 ? 20.146 -4.658 -22.652 1.00 47.69 155 PHE A O 1
ATOM 1148 N N . THR A 1 156 ? 22.056 -4.232 -23.748 1.00 43.00 156 THR A N 1
ATOM 1149 C CA . THR A 1 156 ? 22.425 -5.629 -23.889 1.00 43.00 156 THR A CA 1
ATOM 1150 C C . THR A 1 156 ? 22.715 -6.149 -22.487 1.00 43.00 156 THR A C 1
ATOM 1152 O O . THR A 1 156 ? 23.652 -5.687 -21.832 1.00 43.00 156 THR A O 1
ATOM 1155 N N . ALA A 1 157 ? 21.874 -7.069 -22.005 1.00 43.16 157 ALA A N 1
ATOM 1156 C CA . ALA A 1 157 ? 22.134 -7.809 -20.783 1.00 43.16 157 ALA A CA 1
ATOM 1157 C C . ALA A 1 157 ? 23.567 -8.342 -20.849 1.00 43.16 157 ALA A C 1
ATOM 1159 O O . ALA A 1 157 ? 23.972 -8.902 -21.871 1.00 43.16 157 ALA A O 1
ATOM 1160 N N . GLY A 1 158 ? 24.338 -8.112 -19.786 1.00 40.00 158 GLY A N 1
ATOM 1161 C CA . GLY A 1 158 ? 25.722 -8.547 -19.697 1.00 40.00 158 GLY A CA 1
ATOM 1162 C C . GLY A 1 158 ? 25.842 -10.020 -20.072 1.00 40.00 158 GLY A C 1
ATOM 1163 O O . GLY A 1 158 ? 25.455 -10.902 -19.309 1.00 40.00 158 GLY A O 1
ATOM 1164 N N . GLY A 1 159 ? 26.387 -10.279 -21.259 1.00 38.91 159 GLY A N 1
ATOM 1165 C CA . GLY A 1 159 ? 26.880 -11.593 -21.615 1.00 38.91 159 GLY A CA 1
ATOM 1166 C C . GLY A 1 159 ? 28.011 -11.948 -20.659 1.00 38.91 159 GLY A C 1
ATOM 1167 O O . GLY A 1 159 ? 28.954 -11.177 -20.464 1.00 38.91 159 GLY A O 1
ATOM 1168 N N . THR A 1 160 ? 27.920 -13.125 -20.053 1.00 44.22 160 THR A N 1
ATOM 1169 C CA . THR A 1 160 ? 28.995 -13.770 -19.301 1.00 44.22 160 THR A CA 1
ATOM 1170 C C . THR A 1 160 ? 30.156 -14.095 -20.243 1.00 44.22 160 THR A C 1
ATOM 1172 O O . THR A 1 160 ? 30.320 -15.221 -20.700 1.00 44.22 160 THR A O 1
ATOM 1175 N N . GLY A 1 161 ? 30.981 -13.101 -20.565 1.00 42.84 161 GLY A N 1
ATOM 1176 C CA . GLY A 1 161 ? 32.184 -13.324 -21.359 1.00 42.84 161 GLY A CA 1
ATOM 1177 C C . GLY A 1 161 ? 32.734 -12.073 -22.025 1.00 42.84 161 GLY A C 1
ATOM 1178 O O . GLY A 1 161 ? 32.259 -11.672 -23.074 1.00 42.84 161 GLY A O 1
ATOM 1179 N N . GLY A 1 162 ? 33.803 -11.532 -21.437 1.00 45.50 162 GLY A N 1
ATOM 1180 C CA . GLY A 1 162 ? 34.883 -10.852 -22.155 1.00 45.50 162 GLY A CA 1
ATOM 1181 C C . GLY A 1 162 ? 34.541 -9.589 -22.954 1.00 45.50 162 GLY A C 1
ATOM 1182 O O . GLY A 1 162 ? 34.280 -9.658 -24.145 1.00 45.50 162 GLY A O 1
ATOM 1183 N N . GLY A 1 163 ? 34.766 -8.429 -22.329 1.00 46.25 163 GLY A N 1
ATOM 1184 C CA . GLY A 1 163 ? 35.296 -7.246 -23.019 1.00 46.25 163 GLY A CA 1
ATOM 1185 C C . GLY A 1 163 ? 34.341 -6.495 -23.949 1.00 46.25 163 GLY A C 1
ATOM 1186 O O . GLY A 1 163 ? 34.578 -6.431 -25.149 1.00 46.25 163 GLY A O 1
ATOM 1187 N N . GLY A 1 164 ? 33.339 -5.821 -23.384 1.00 38.81 164 GLY A N 1
ATOM 1188 C CA . GLY A 1 164 ? 32.582 -4.778 -24.077 1.00 38.81 164 GLY A CA 1
ATOM 1189 C C . GLY A 1 164 ? 32.045 -3.754 -23.083 1.00 38.81 164 GLY A C 1
ATOM 1190 O O . GLY A 1 164 ? 31.249 -4.093 -22.215 1.00 38.81 164 GLY A O 1
ATOM 1191 N N . THR A 1 165 ? 32.492 -2.500 -23.178 1.00 43.50 165 THR A N 1
ATOM 1192 C CA . THR A 1 165 ? 31.967 -1.366 -22.403 1.00 43.50 165 THR A CA 1
ATOM 1193 C C . THR A 1 165 ? 30.622 -0.914 -22.973 1.00 43.50 165 THR A C 1
ATOM 1195 O O . THR A 1 165 ? 30.533 0.126 -23.622 1.00 43.50 165 THR A O 1
ATOM 1198 N N . GLY A 1 166 ? 29.578 -1.707 -22.756 1.00 43.69 166 GLY A N 1
ATOM 1199 C CA . GLY A 1 166 ? 28.206 -1.217 -22.701 1.00 43.69 166 GLY A CA 1
ATOM 1200 C C . GLY A 1 166 ? 27.836 -1.159 -21.229 1.00 43.69 166 GLY A C 1
ATOM 1201 O O . GLY A 1 166 ? 27.897 -2.187 -20.560 1.00 43.69 166 GLY A O 1
ATOM 1202 N N . ALA A 1 167 ? 27.542 0.027 -20.689 1.00 51.16 167 ALA A N 1
ATOM 1203 C CA . ALA A 1 167 ? 26.914 0.096 -19.375 1.00 51.16 167 ALA A CA 1
ATOM 1204 C C . ALA A 1 167 ? 25.626 -0.730 -19.493 1.00 51.16 167 ALA A C 1
ATOM 1206 O O . ALA A 1 167 ? 24.804 -0.406 -20.330 1.00 51.16 167 ALA A O 1
ATOM 1207 N N . GLY A 1 168 ? 25.553 -1.861 -18.797 1.00 51.72 168 GLY A N 1
ATOM 1208 C CA . GLY A 1 168 ? 24.350 -2.653 -18.550 1.00 51.72 168 GLY A CA 1
ATOM 1209 C C . GLY A 1 168 ? 23.798 -2.252 -17.177 1.00 51.72 168 GLY A C 1
ATOM 1210 O O . GLY A 1 168 ? 24.552 -1.702 -16.369 1.00 51.72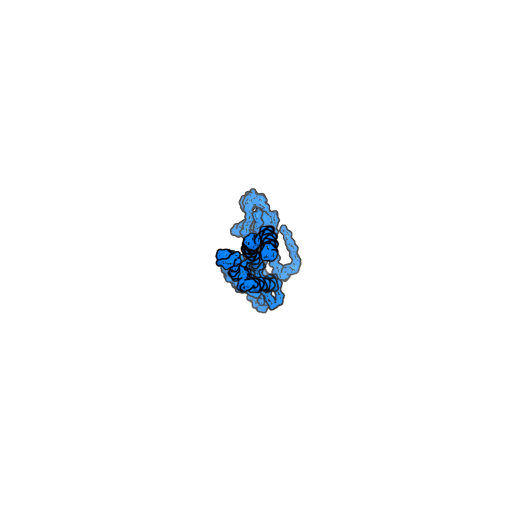 168 GLY A O 1
ATOM 1211 N N . VAL A 1 169 ? 22.512 -2.477 -16.878 1.00 59.28 169 VAL A N 1
ATOM 1212 C CA . VAL A 1 169 ? 22.030 -2.333 -15.504 1.00 59.28 169 VAL A CA 1
ATOM 1213 C C . VAL A 1 169 ? 22.655 -3.535 -14.834 1.00 59.28 169 VAL A C 1
ATOM 1215 O O . VAL A 1 169 ? 22.473 -4.661 -15.292 1.00 59.28 169 VAL A O 1
ATOM 1218 N N . ASP A 1 170 ? 23.523 -3.283 -13.860 1.00 70.12 170 ASP A N 1
ATOM 1219 C CA . ASP A 1 170 ? 24.310 -4.342 -13.246 1.00 70.12 170 ASP A CA 1
ATOM 1220 C C . ASP A 1 170 ? 23.350 -5.389 -12.662 1.00 70.12 170 ASP A C 1
ATOM 1222 O O . ASP A 1 170 ? 22.544 -5.106 -11.768 1.00 70.12 170 ASP A O 1
ATOM 1226 N N . SER A 1 171 ? 23.413 -6.596 -13.233 1.00 75.19 171 SER A N 1
ATOM 1227 C CA . SER A 1 171 ? 22.493 -7.699 -12.959 1.00 75.19 171 SER A CA 1
ATOM 1228 C C . SER A 1 171 ? 22.486 -8.085 -11.482 1.00 75.19 171 SER A C 1
ATOM 1230 O O . SER A 1 171 ? 21.479 -8.580 -10.984 1.00 75.19 171 SER A O 1
ATOM 1232 N N . SER A 1 172 ? 23.562 -7.791 -10.743 1.00 81.00 172 SER A N 1
ATOM 1233 C CA . SER A 1 172 ? 23.629 -8.032 -9.301 1.00 81.00 172 SER A CA 1
ATOM 1234 C C . SER A 1 172 ? 22.608 -7.211 -8.500 1.00 81.00 172 SER A C 1
ATOM 1236 O O . SER A 1 172 ? 22.093 -7.688 -7.479 1.00 81.00 172 SER A O 1
ATOM 1238 N N . TRP A 1 173 ? 22.258 -6.005 -8.961 1.00 83.56 173 TRP A N 1
ATOM 1239 C CA . TRP A 1 173 ? 21.217 -5.184 -8.338 1.00 83.56 173 TRP A CA 1
ATOM 1240 C C . TRP A 1 173 ? 19.827 -5.701 -8.669 1.00 83.56 173 TRP A C 1
ATOM 1242 O O . TRP A 1 173 ? 18.986 -5.748 -7.773 1.00 83.56 173 TRP A O 1
ATOM 1252 N N . GLN A 1 174 ? 19.605 -6.142 -9.908 1.00 86.44 174 GLN A N 1
ATOM 1253 C CA . GLN A 1 174 ? 18.352 -6.784 -10.306 1.00 86.44 174 GLN A CA 1
ATOM 1254 C C . GLN A 1 174 ? 18.110 -8.057 -9.485 1.00 86.44 174 GLN A C 1
ATOM 1256 O O . GLN A 1 174 ? 17.033 -8.241 -8.919 1.00 86.44 174 GLN A O 1
ATOM 1261 N N . ASP A 1 175 ? 19.129 -8.906 -9.343 1.00 87.19 175 ASP A N 1
ATOM 1262 C CA . ASP A 1 175 ? 19.054 -10.120 -8.527 1.00 87.19 175 ASP A CA 1
ATOM 1263 C C . ASP A 1 175 ? 18.775 -9.791 -7.058 1.00 87.19 175 ASP A C 1
ATOM 1265 O O . ASP A 1 175 ? 17.977 -10.457 -6.397 1.00 87.19 175 ASP A O 1
ATOM 1269 N N . SER A 1 176 ? 19.405 -8.737 -6.534 1.00 90.31 176 SER A N 1
ATOM 1270 C CA . SER A 1 176 ? 19.170 -8.278 -5.165 1.00 90.31 176 SER A CA 1
ATOM 1271 C C . SER A 1 176 ? 17.751 -7.746 -4.971 1.00 90.31 176 SER A C 1
ATOM 1273 O O . SER A 1 176 ? 17.132 -8.064 -3.956 1.00 90.31 176 SER A O 1
ATOM 1275 N N . PHE A 1 177 ? 17.218 -6.994 -5.936 1.00 91.44 177 PHE A N 1
ATOM 1276 C CA . PHE A 1 177 ? 15.839 -6.511 -5.928 1.00 91.44 177 PHE A CA 1
ATOM 1277 C C . PHE A 1 177 ? 14.844 -7.672 -5.938 1.00 91.44 177 PHE A C 1
ATOM 1279 O O . PHE A 1 177 ? 14.009 -7.774 -5.042 1.00 91.44 177 PHE A O 1
ATOM 1286 N N . ASN A 1 178 ? 14.998 -8.611 -6.872 1.00 91.50 178 ASN A N 1
ATOM 1287 C CA . ASN A 1 178 ? 14.139 -9.789 -6.964 1.00 91.50 178 ASN A CA 1
ATOM 1288 C C . ASN A 1 178 ? 14.237 -10.662 -5.709 1.00 91.50 178 ASN A C 1
ATOM 1290 O O . ASN A 1 178 ? 13.235 -11.196 -5.238 1.00 91.50 178 ASN A O 1
ATOM 1294 N N . ARG A 1 179 ? 15.424 -10.789 -5.108 1.00 93.94 179 ARG A N 1
ATOM 1295 C CA . ARG A 1 179 ? 15.588 -11.498 -3.834 1.00 93.94 179 ARG A CA 1
ATOM 1296 C C . ARG A 1 179 ? 14.851 -10.801 -2.691 1.00 93.94 179 ARG A C 1
ATOM 1298 O O . ARG A 1 179 ? 14.219 -11.493 -1.901 1.00 93.94 179 ARG A O 1
ATOM 1305 N N . LEU A 1 180 ? 14.916 -9.472 -2.598 1.00 94.25 180 LEU A N 1
ATOM 1306 C CA . LEU A 1 180 ? 14.169 -8.709 -1.592 1.00 94.25 180 LEU A CA 1
ATOM 1307 C C . LEU A 1 180 ? 12.656 -8.838 -1.797 1.00 94.25 180 LEU A C 1
ATOM 1309 O O . LEU A 1 180 ? 11.936 -8.998 -0.817 1.00 94.25 180 LEU A O 1
ATOM 1313 N N . LEU A 1 181 ? 12.188 -8.839 -3.047 1.00 93.81 181 LEU A N 1
ATOM 1314 C CA . LEU A 1 181 ? 10.782 -9.065 -3.385 1.00 93.81 181 LEU A CA 1
ATOM 1315 C C . LEU A 1 181 ? 10.306 -10.450 -2.917 1.00 93.81 181 LEU A C 1
ATOM 1317 O O . LEU A 1 181 ? 9.291 -10.572 -2.242 1.00 93.81 181 LEU A O 1
ATOM 1321 N N . ASN A 1 182 ? 11.103 -11.490 -3.174 1.00 94.50 182 ASN A N 1
ATOM 1322 C CA . ASN A 1 182 ? 10.809 -12.836 -2.679 1.00 94.50 182 ASN A CA 1
ATOM 1323 C C . ASN A 1 182 ? 10.839 -12.909 -1.143 1.00 94.50 182 ASN A C 1
ATOM 1325 O O . ASN A 1 182 ? 10.013 -13.583 -0.539 1.00 94.50 182 ASN A O 1
ATOM 1329 N N . GLN A 1 183 ? 11.784 -12.227 -0.485 1.00 95.94 183 GLN A N 1
ATOM 1330 C CA . GLN A 1 183 ? 11.830 -12.153 0.981 1.00 95.94 183 GLN A CA 1
ATOM 1331 C C . GLN A 1 183 ? 10.616 -11.434 1.567 1.00 95.94 183 GLN A C 1
ATOM 1333 O O . GLN A 1 183 ? 10.133 -11.825 2.627 1.00 95.94 183 GLN A O 1
ATOM 1338 N N . TYR A 1 184 ? 10.125 -10.407 0.879 1.00 95.06 184 TYR A N 1
ATOM 1339 C CA . TYR A 1 184 ? 8.898 -9.714 1.232 1.00 95.06 184 TYR A CA 1
ATOM 1340 C C . TYR A 1 184 ? 7.686 -10.651 1.173 1.00 95.06 184 TYR A C 1
ATOM 1342 O O . TYR A 1 184 ? 6.950 -10.739 2.155 1.00 95.06 184 TYR A O 1
ATOM 1350 N N . ASP A 1 185 ? 7.533 -11.416 0.090 1.00 95.19 185 ASP A N 1
ATOM 1351 C CA . ASP A 1 185 ? 6.442 -12.388 -0.031 1.00 95.19 185 ASP A CA 1
ATOM 1352 C C . ASP A 1 185 ? 6.560 -13.514 1.006 1.00 95.19 185 ASP A C 1
ATOM 1354 O O . ASP A 1 185 ? 5.579 -13.845 1.664 1.00 95.19 185 ASP A O 1
ATOM 1358 N N . MET A 1 186 ? 7.765 -14.038 1.262 1.00 95.25 186 MET A N 1
ATOM 1359 C CA . MET A 1 186 ? 7.977 -15.021 2.337 1.00 95.25 186 MET A CA 1
ATOM 1360 C C . MET A 1 186 ? 7.585 -14.472 3.717 1.00 95.25 186 MET A C 1
ATOM 1362 O O . MET A 1 186 ? 6.992 -15.187 4.520 1.00 95.25 186 MET A O 1
ATOM 1366 N N . LEU A 1 187 ? 7.874 -13.198 4.000 1.00 95.06 187 LEU A N 1
ATOM 1367 C CA . LEU A 1 187 ? 7.471 -12.573 5.259 1.00 95.06 187 LEU A CA 1
ATOM 1368 C C . LEU A 1 187 ? 5.948 -12.448 5.367 1.00 95.06 187 LEU A C 1
ATOM 1370 O O . LEU A 1 187 ? 5.396 -12.655 6.448 1.00 95.06 187 LEU A O 1
ATOM 1374 N N . ILE A 1 188 ? 5.266 -12.111 4.271 1.00 94.94 188 ILE A N 1
ATOM 1375 C CA . ILE A 1 188 ? 3.800 -12.087 4.221 1.00 94.94 188 ILE A CA 1
ATOM 1376 C C . ILE A 1 188 ? 3.245 -13.479 4.498 1.00 94.94 188 ILE A C 1
ATOM 1378 O O . ILE A 1 188 ? 2.340 -13.610 5.318 1.00 94.94 188 ILE A O 1
ATOM 1382 N N . ASP A 1 189 ? 3.805 -14.510 3.873 1.00 93.94 189 ASP A N 1
ATOM 1383 C CA . ASP A 1 189 ? 3.394 -15.903 4.042 1.00 93.94 189 ASP A CA 1
ATOM 1384 C C . ASP A 1 189 ? 3.529 -16.375 5.496 1.00 93.94 189 ASP A C 1
ATOM 1386 O O . ASP A 1 189 ? 2.600 -16.984 6.034 1.00 93.94 189 ASP A O 1
ATOM 1390 N N . ASP A 1 190 ? 4.636 -16.024 6.151 1.00 94.38 190 ASP A N 1
ATOM 1391 C CA . ASP A 1 190 ? 4.912 -16.375 7.547 1.00 94.38 190 ASP A CA 1
ATOM 1392 C C . ASP A 1 190 ? 4.078 -15.561 8.557 1.00 94.38 190 ASP A C 1
ATOM 1394 O O . ASP A 1 190 ? 3.900 -15.974 9.708 1.00 94.38 190 ASP A O 1
ATOM 1398 N N . SER A 1 191 ? 3.527 -14.414 8.148 1.00 92.44 191 SER A N 1
ATOM 1399 C CA . SER A 1 191 ? 2.784 -13.482 9.010 1.00 92.44 191 SER A CA 1
ATOM 1400 C C . SER A 1 191 ? 1.354 -13.949 9.306 1.00 92.44 191 SER A C 1
ATOM 1402 O O . SER A 1 191 ? 0.371 -13.311 8.929 1.00 92.44 191 SER A O 1
ATOM 1404 N N . SER A 1 192 ? 1.218 -15.056 10.036 1.00 93.12 192 SER A N 1
ATOM 1405 C CA . SER A 1 192 ? -0.074 -15.602 10.464 1.00 93.12 192 SER A CA 1
ATOM 1406 C C . SER A 1 192 ? -0.269 -15.541 11.982 1.00 93.12 192 SER A C 1
ATOM 1408 O O . SER A 1 192 ? 0.659 -15.725 12.771 1.00 93.12 192 SER A O 1
ATOM 1410 N N . TYR A 1 193 ? -1.510 -15.318 12.416 1.00 91.19 193 TYR A N 1
ATOM 1411 C CA . TYR A 1 193 ? -1.907 -15.435 13.818 1.00 91.19 193 TYR A CA 1
ATOM 1412 C C . TYR A 1 193 ? -3.070 -16.411 13.943 1.00 91.19 193 TYR A C 1
ATOM 1414 O O . TYR A 1 193 ? -4.145 -16.190 13.390 1.00 91.19 193 TYR A O 1
ATOM 1422 N N . LYS A 1 194 ? -2.857 -17.505 14.687 1.00 91.50 194 LYS A N 1
ATOM 1423 C CA . LYS A 1 194 ? -3.860 -18.569 14.895 1.00 91.50 194 LYS A CA 1
ATOM 1424 C C . LYS A 1 194 ? -4.491 -19.082 13.586 1.00 91.50 194 LYS A C 1
ATOM 1426 O O . LYS A 1 194 ? -5.666 -19.435 13.567 1.00 91.50 194 LYS A O 1
ATOM 1431 N N . GLY A 1 195 ? -3.707 -19.128 12.507 1.00 90.50 195 GLY A N 1
ATOM 1432 C CA . GLY A 1 195 ? -4.158 -19.598 11.194 1.00 90.50 195 GLY A CA 1
ATOM 1433 C C . GLY A 1 195 ? -4.911 -18.567 10.349 1.00 90.50 195 GLY A C 1
ATOM 1434 O O . GLY A 1 195 ? -5.430 -18.943 9.309 1.00 90.50 195 GLY A O 1
ATOM 1435 N N . VAL A 1 196 ? -4.971 -17.300 10.770 1.00 93.50 196 VAL A N 1
ATOM 1436 C CA . VAL A 1 196 ? -5.504 -16.186 9.970 1.00 93.50 196 VAL A CA 1
ATOM 1437 C C . VAL A 1 196 ? -4.345 -15.300 9.526 1.00 93.50 196 VAL A C 1
ATOM 1439 O O . VAL A 1 196 ? -3.528 -14.892 10.358 1.00 93.50 196 VAL A O 1
ATOM 1442 N N . ASN A 1 197 ? -4.283 -14.976 8.238 1.00 94.69 197 ASN A N 1
ATOM 1443 C CA . ASN A 1 197 ? -3.301 -14.064 7.666 1.00 94.69 197 ASN A CA 1
ATOM 1444 C C . ASN A 1 197 ? -3.994 -12.871 6.983 1.00 94.69 197 ASN A C 1
ATOM 1446 O O . ASN A 1 197 ? -4.389 -12.914 5.818 1.00 94.69 197 ASN A O 1
ATOM 1450 N N . LEU A 1 198 ? -4.089 -11.757 7.713 1.00 94.50 198 LEU A N 1
ATOM 1451 C CA . LEU A 1 198 ? -4.698 -10.518 7.213 1.00 94.50 198 LEU A CA 1
ATOM 1452 C C . LEU A 1 198 ? -3.914 -9.882 6.050 1.00 94.50 198 LEU A C 1
ATOM 1454 O O . LEU A 1 198 ? -4.426 -8.967 5.408 1.00 94.50 198 LEU A O 1
ATOM 1458 N N . LEU A 1 199 ? -2.679 -10.318 5.789 1.00 94.62 199 LEU A N 1
ATOM 1459 C CA . LEU A 1 199 ? -1.848 -9.852 4.674 1.00 94.62 199 LEU A CA 1
ATOM 1460 C C . LEU A 1 199 ? -2.068 -10.680 3.393 1.00 94.62 199 LEU A C 1
ATOM 1462 O O . LEU A 1 199 ? -1.525 -10.331 2.350 1.00 94.62 199 LEU A O 1
ATOM 1466 N N . LYS A 1 200 ? -2.871 -11.753 3.472 1.00 93.69 200 LYS A N 1
ATOM 1467 C CA . LYS A 1 200 ? -3.294 -12.627 2.362 1.00 93.69 200 LYS A CA 1
ATOM 1468 C C . LYS A 1 200 ? -4.808 -12.610 2.132 1.00 93.69 200 LYS A C 1
ATOM 1470 O O . LYS A 1 200 ? -5.398 -13.605 1.727 1.00 93.69 200 LYS A O 1
ATOM 1475 N N . ALA A 1 201 ? -5.443 -11.473 2.409 1.00 92.81 201 ALA A N 1
ATOM 1476 C CA . ALA A 1 201 ? -6.891 -11.276 2.287 1.00 92.81 201 ALA A CA 1
ATOM 1477 C C . ALA A 1 201 ? -7.780 -12.128 3.219 1.00 92.81 201 ALA A C 1
ATOM 1479 O O . ALA A 1 201 ? -9.004 -12.090 3.075 1.00 92.81 201 ALA A O 1
ATOM 1480 N N . ASP A 1 202 ? -7.225 -12.828 4.216 1.00 94.06 202 ASP A N 1
ATOM 1481 C CA . ASP A 1 202 ? -8.066 -13.471 5.230 1.00 94.06 202 ASP A CA 1
ATOM 1482 C C . ASP A 1 202 ? -8.771 -12.423 6.096 1.00 94.06 202 ASP A C 1
ATOM 1484 O O . ASP A 1 202 ? -8.269 -11.324 6.317 1.00 94.06 202 ASP A O 1
ATOM 1488 N N . SER A 1 203 ? -9.925 -12.774 6.655 1.00 93.25 203 SER A N 1
ATOM 1489 C CA . SER A 1 203 ? -10.671 -11.903 7.567 1.00 93.25 203 SER A CA 1
ATOM 1490 C C . SER A 1 203 ? -10.606 -12.396 9.010 1.00 93.25 203 SER A C 1
ATOM 1492 O O . SER A 1 203 ? -10.733 -13.596 9.262 1.00 93.25 203 SER A O 1
ATOM 1494 N N . LEU A 1 204 ? -10.521 -11.471 9.966 1.00 92.81 204 LEU A N 1
ATOM 1495 C CA . LEU A 1 204 ? -10.631 -11.760 11.396 1.00 92.81 204 LEU A CA 1
ATOM 1496 C C . LEU A 1 204 ? -11.907 -11.138 11.970 1.00 92.81 204 LEU A C 1
ATOM 1498 O O . LEU A 1 204 ? -12.036 -9.918 12.038 1.00 92.81 204 LEU A O 1
ATOM 1502 N N . GLU A 1 205 ? -12.834 -11.973 12.438 1.00 92.19 205 GLU A N 1
ATOM 1503 C CA . GLU A 1 205 ? -13.999 -11.514 13.199 1.00 92.19 205 GLU A CA 1
ATOM 1504 C C . GLU A 1 205 ? -13.658 -11.436 14.694 1.00 92.19 205 GLU A C 1
ATOM 1506 O O . GLU A 1 205 ? -13.370 -12.448 15.339 1.00 92.19 205 GLU A O 1
ATOM 1511 N N . VAL A 1 206 ? -13.742 -10.236 15.266 1.00 91.50 206 VAL A N 1
ATOM 1512 C CA . VAL A 1 206 ? -13.609 -9.995 16.706 1.00 91.50 206 VAL A CA 1
ATOM 1513 C C . VAL A 1 206 ? -14.996 -9.805 17.300 1.00 91.50 206 VAL A C 1
ATOM 1515 O O . VAL A 1 206 ? -15.781 -8.993 16.818 1.00 91.50 206 VAL A O 1
ATOM 1518 N N . ARG A 1 207 ? -15.309 -10.543 18.365 1.00 92.19 207 ARG A N 1
ATOM 1519 C CA . ARG A 1 207 ? -16.604 -10.458 19.054 1.00 92.19 207 ARG A CA 1
ATOM 1520 C C . ARG A 1 207 ? -16.453 -9.718 20.371 1.00 92.19 207 ARG A C 1
ATOM 1522 O O . ARG A 1 207 ? -15.506 -9.969 21.108 1.00 92.19 207 ARG A O 1
ATOM 1529 N N . PHE A 1 208 ? -17.399 -8.834 20.660 1.00 92.00 208 PHE A N 1
ATOM 1530 C CA . PHE A 1 208 ? -17.386 -7.990 21.856 1.00 92.00 208 PHE A CA 1
ATOM 1531 C C . PHE A 1 208 ? -18.351 -8.465 22.943 1.00 92.00 208 PHE A C 1
ATOM 1533 O O . PHE A 1 208 ? -18.330 -7.929 24.044 1.00 92.00 208 PHE A O 1
ATOM 1540 N N . ASN A 1 209 ? -19.223 -9.432 22.649 1.00 86.75 209 ASN A N 1
ATOM 1541 C CA . ASN A 1 209 ? -20.163 -9.972 23.623 1.00 86.75 209 ASN A CA 1
ATOM 1542 C C . ASN A 1 209 ? -20.314 -11.493 23.520 1.00 86.75 209 ASN A C 1
ATOM 1544 O O . ASN A 1 209 ? -20.079 -12.105 22.477 1.00 86.75 209 ASN A O 1
ATOM 1548 N N . GLU A 1 210 ? -20.748 -12.098 24.623 1.00 85.62 210 GLU A N 1
ATOM 1549 C CA . GLU A 1 210 ? -20.917 -13.549 24.743 1.00 85.62 210 GLU A CA 1
ATOM 1550 C C . GLU A 1 210 ? -22.023 -14.091 23.823 1.00 85.62 210 GLU A C 1
ATOM 1552 O O . GLU A 1 210 ? -21.888 -15.166 23.241 1.00 85.62 210 GLU A O 1
ATOM 1557 N N . SER A 1 211 ? -23.080 -13.302 23.599 1.00 88.94 211 SER A N 1
ATOM 1558 C CA . SER A 1 211 ? -24.187 -13.653 22.702 1.00 88.94 211 SER A CA 1
ATOM 1559 C C . SER A 1 211 ? -23.845 -13.558 21.210 1.00 88.94 211 SER A C 1
ATOM 1561 O O . SER A 1 211 ? -24.679 -13.918 20.380 1.00 88.94 211 SER A O 1
ATOM 1563 N N . ARG A 1 212 ? -22.633 -13.101 20.851 1.00 86.50 212 ARG A N 1
ATOM 1564 C CA . ARG A 1 212 ? -22.129 -12.953 19.469 1.00 86.50 212 ARG A CA 1
ATOM 1565 C C . ARG A 1 212 ? -22.936 -11.988 18.590 1.00 86.50 212 ARG A C 1
ATOM 1567 O O . ARG A 1 212 ? -22.806 -12.029 17.372 1.00 86.50 212 ARG A O 1
ATOM 1574 N N . THR A 1 213 ? -23.760 -11.120 19.174 1.00 90.12 213 THR A N 1
ATOM 1575 C CA . THR A 1 213 ? -24.543 -10.127 18.416 1.00 90.12 213 THR A CA 1
ATOM 1576 C C . THR A 1 213 ? -23.770 -8.842 18.127 1.00 90.12 213 THR A C 1
ATOM 1578 O O . THR A 1 213 ? -24.181 -8.066 17.270 1.00 90.12 213 THR A O 1
ATOM 1581 N N . SER A 1 214 ? -22.661 -8.606 18.835 1.00 91.31 214 SER A N 1
ATOM 1582 C CA . SER A 1 214 ? -21.777 -7.457 18.639 1.00 91.31 214 SER A CA 1
ATOM 1583 C C . SER A 1 214 ? -20.404 -7.947 18.197 1.00 91.31 214 SER A C 1
ATOM 1585 O O . SER A 1 214 ? -19.687 -8.591 18.969 1.00 91.31 214 SER A O 1
ATOM 1587 N N . SER A 1 215 ? -20.036 -7.650 16.954 1.00 93.12 215 SER A N 1
ATOM 1588 C CA . SER A 1 215 ? -18.742 -8.012 16.381 1.00 93.12 215 SER A CA 1
ATOM 1589 C C . SER A 1 215 ? -18.217 -6.936 15.433 1.00 93.12 215 SER A C 1
ATOM 1591 O O . SER A 1 215 ? -18.950 -6.052 14.987 1.00 93.12 215 SER A O 1
ATOM 1593 N N . HIS A 1 216 ? -16.916 -6.995 15.165 1.00 93.62 216 HIS A N 1
ATOM 1594 C CA . HIS A 1 216 ? -16.224 -6.203 14.156 1.00 93.62 216 HIS A CA 1
ATOM 1595 C C . HIS A 1 216 ? -15.397 -7.144 13.291 1.00 93.62 216 HIS A C 1
ATOM 1597 O O . HIS A 1 216 ? -14.628 -7.952 13.814 1.00 93.62 216 HIS A O 1
ATOM 1603 N N . VAL A 1 217 ? -15.561 -7.047 11.974 1.00 93.06 217 VAL A N 1
ATOM 1604 C CA . VAL A 1 217 ? -14.783 -7.837 11.017 1.00 93.06 217 VAL A CA 1
ATOM 1605 C C . VAL A 1 217 ? -13.637 -6.977 10.510 1.00 93.06 217 VAL A C 1
ATOM 1607 O O . VAL A 1 217 ? -13.849 -5.915 9.926 1.00 93.06 217 VAL A O 1
ATOM 1610 N N . ILE A 1 218 ? -12.417 -7.447 10.737 1.00 94.44 218 ILE A N 1
ATOM 1611 C CA . ILE A 1 218 ? -11.211 -6.890 10.140 1.00 94.44 218 ILE A CA 1
ATOM 1612 C C . ILE A 1 218 ? -11.008 -7.618 8.819 1.00 94.44 218 ILE A C 1
ATOM 1614 O O . ILE A 1 218 ? -10.708 -8.814 8.804 1.00 94.44 218 ILE A O 1
ATOM 1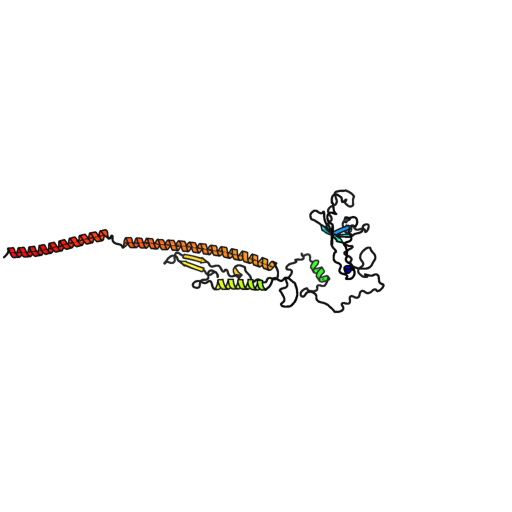618 N N . ASN A 1 219 ? -11.195 -6.898 7.720 1.00 92.19 219 ASN A N 1
ATOM 1619 C CA . ASN A 1 219 ? -10.943 -7.435 6.392 1.00 92.19 219 ASN A CA 1
ATOM 1620 C C . ASN A 1 219 ? -9.445 -7.375 6.112 1.00 92.19 219 ASN A C 1
ATOM 1622 O O . ASN A 1 219 ? -8.849 -6.298 6.192 1.00 92.19 219 ASN A O 1
ATOM 1626 N N . GLY A 1 220 ? -8.859 -8.524 5.791 1.00 92.94 220 GLY A N 1
ATOM 1627 C CA . GLY A 1 220 ? -7.517 -8.568 5.248 1.00 92.94 220 GLY A CA 1
ATOM 1628 C C . GLY A 1 220 ? -7.471 -8.018 3.833 1.00 92.94 220 GLY A C 1
ATOM 1629 O O . GLY A 1 220 ? -8.480 -7.943 3.129 1.00 92.94 220 GLY A O 1
ATOM 1630 N N . GLN A 1 221 ? -6.265 -7.689 3.402 1.00 94.19 221 GLN A N 1
ATOM 1631 C CA . GLN A 1 221 ? -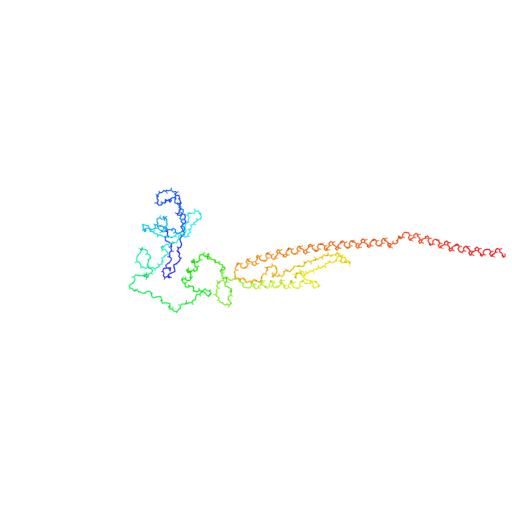5.960 -7.354 2.022 1.00 94.19 221 GLN A CA 1
ATOM 1632 C C . GLN A 1 221 ? -4.741 -8.167 1.610 1.00 94.19 221 GLN A C 1
ATOM 1634 O O . GLN A 1 221 ? -3.793 -8.270 2.385 1.00 94.19 221 GLN A O 1
ATOM 1639 N N . ASP A 1 222 ? -4.778 -8.763 0.419 1.00 94.00 222 ASP A N 1
ATOM 1640 C CA . ASP A 1 222 ? -3.593 -9.411 -0.136 1.00 94.00 222 ASP A CA 1
ATOM 1641 C C . ASP A 1 222 ? -2.597 -8.319 -0.524 1.00 94.00 222 ASP A C 1
ATOM 1643 O O . ASP A 1 222 ? -2.868 -7.491 -1.399 1.00 94.00 222 ASP A O 1
ATOM 1647 N N . ILE A 1 223 ? -1.487 -8.279 0.207 1.00 94.69 223 ILE A N 1
ATOM 1648 C CA . ILE A 1 223 ? -0.402 -7.334 -0.022 1.00 94.69 223 ILE A CA 1
ATOM 1649 C C . ILE A 1 223 ? 0.837 -8.013 -0.604 1.00 94.69 223 ILE A C 1
ATOM 1651 O O . ILE A 1 223 ? 1.906 -7.420 -0.577 1.00 94.69 223 ILE A O 1
ATOM 1655 N N . SER A 1 224 ? 0.728 -9.238 -1.122 1.00 94.19 224 SER A N 1
ATOM 1656 C CA . SER A 1 224 ? 1.831 -9.856 -1.865 1.00 94.19 224 SER A CA 1
ATOM 1657 C C . SER A 1 224 ? 2.280 -8.960 -3.018 1.00 94.19 224 SER A C 1
ATOM 1659 O O . SER A 1 224 ? 1.489 -8.190 -3.577 1.00 94.19 224 SER A O 1
ATOM 1661 N N . SER A 1 225 ? 3.563 -9.051 -3.366 1.00 92.81 225 SER A N 1
ATOM 1662 C CA . SER A 1 225 ? 4.221 -8.202 -4.361 1.00 92.81 225 SER A CA 1
ATOM 1663 C C . SER A 1 225 ? 3.391 -8.071 -5.644 1.00 92.81 225 SER A C 1
ATOM 1665 O O . SER A 1 225 ? 3.068 -6.959 -6.063 1.00 92.81 225 SER A O 1
ATOM 1667 N N . ALA A 1 226 ? 2.910 -9.197 -6.174 1.00 89.88 226 ALA A N 1
ATOM 1668 C CA . ALA A 1 226 ? 2.080 -9.254 -7.372 1.00 89.88 226 ALA A CA 1
ATOM 1669 C C . ALA A 1 226 ? 0.736 -8.511 -7.240 1.00 89.88 226 ALA A C 1
ATOM 1671 O O . ALA A 1 226 ? 0.283 -7.895 -8.205 1.00 89.88 226 ALA A O 1
ATOM 1672 N N . GLN A 1 227 ? 0.086 -8.549 -6.072 1.00 92.06 227 GLN A N 1
ATOM 1673 C CA . GLN A 1 227 ? -1.222 -7.912 -5.863 1.00 92.06 227 GLN A CA 1
ATOM 1674 C C . GLN A 1 227 ? -1.124 -6.402 -5.636 1.00 92.06 227 GLN A C 1
ATOM 1676 O O . GLN A 1 227 ? -2.059 -5.669 -5.958 1.00 92.06 227 GLN A O 1
ATOM 1681 N N . ILE A 1 228 ? 0.011 -5.916 -5.128 1.00 92.44 228 ILE A N 1
ATOM 1682 C CA . ILE A 1 228 ? 0.264 -4.477 -4.949 1.00 92.44 228 ILE A CA 1
ATOM 1683 C C . ILE A 1 228 ? 0.964 -3.834 -6.151 1.00 92.44 228 ILE A C 1
ATOM 1685 O O . ILE A 1 228 ? 1.351 -2.668 -6.075 1.00 92.44 228 ILE A O 1
ATOM 1689 N N . GLY A 1 229 ? 1.082 -4.571 -7.260 1.00 88.38 229 GLY A N 1
ATOM 1690 C CA . GLY A 1 229 ? 1.618 -4.075 -8.526 1.00 88.38 229 GLY A CA 1
ATOM 1691 C C . GLY A 1 229 ? 3.142 -4.063 -8.607 1.00 88.38 229 GLY A C 1
ATOM 1692 O O . GLY A 1 229 ? 3.678 -3.322 -9.420 1.00 88.38 229 GLY A O 1
ATOM 1693 N N . LEU A 1 230 ? 3.835 -4.850 -7.779 1.00 90.25 230 LEU A N 1
ATOM 1694 C CA . LEU A 1 230 ? 5.275 -5.068 -7.892 1.00 90.25 230 LEU A CA 1
ATOM 1695 C C . LEU A 1 230 ? 5.545 -6.358 -8.669 1.00 90.25 230 LEU A C 1
ATOM 1697 O O . LEU A 1 230 ? 5.203 -7.454 -8.221 1.00 90.25 230 LEU A O 1
ATOM 1701 N N . GLY A 1 231 ? 6.180 -6.226 -9.830 1.00 83.62 231 GLY A N 1
ATOM 1702 C CA . GLY A 1 231 ? 6.669 -7.362 -10.605 1.00 83.62 231 GLY A CA 1
ATOM 1703 C C . GLY A 1 231 ? 8.101 -7.751 -10.237 1.00 83.62 231 GLY A C 1
ATOM 1704 O O . GLY A 1 231 ? 8.866 -6.963 -9.681 1.00 83.62 231 GLY A O 1
ATOM 1705 N N . THR A 1 232 ? 8.508 -8.968 -10.605 1.00 83.25 232 THR A N 1
ATOM 1706 C CA . THR A 1 232 ? 9.940 -9.290 -10.673 1.00 83.25 232 THR A CA 1
ATOM 1707 C C . THR A 1 232 ? 10.593 -8.412 -11.734 1.00 83.25 232 THR A C 1
ATOM 1709 O O . THR A 1 232 ? 10.175 -8.429 -12.893 1.00 83.25 232 THR A O 1
ATOM 1712 N N . ALA A 1 233 ? 11.634 -7.681 -11.353 1.00 81.81 233 ALA A N 1
ATOM 1713 C CA . ALA A 1 233 ? 12.361 -6.805 -12.249 1.00 81.81 233 ALA A CA 1
ATOM 1714 C C . ALA A 1 233 ? 13.174 -7.600 -13.277 1.00 81.81 233 ALA A C 1
ATOM 1716 O O . ALA A 1 233 ? 13.942 -8.504 -12.927 1.00 81.81 233 ALA A O 1
ATOM 1717 N N . ALA A 1 234 ? 13.059 -7.187 -14.535 1.00 82.31 234 ALA A N 1
ATOM 1718 C CA . ALA A 1 234 ? 13.956 -7.546 -15.624 1.00 82.31 234 ALA A CA 1
ATOM 1719 C C . ALA A 1 234 ? 14.480 -6.243 -16.237 1.00 82.31 234 ALA A C 1
ATOM 1721 O O . ALA A 1 234 ? 13.953 -5.758 -17.233 1.00 82.31 234 ALA A O 1
ATOM 1722 N N . TRP A 1 235 ? 15.466 -5.636 -15.579 1.00 82.94 235 TRP A N 1
ATOM 1723 C CA . TRP A 1 235 ? 16.025 -4.355 -15.983 1.00 82.94 235 TRP A CA 1
ATOM 1724 C C . TRP A 1 235 ? 16.963 -4.556 -17.168 1.00 82.94 235 TRP A C 1
ATOM 1726 O O . TRP A 1 235 ? 18.130 -4.914 -17.013 1.00 82.94 235 TRP A O 1
ATOM 1736 N N . ALA A 1 236 ? 16.450 -4.304 -18.366 1.00 75.44 236 ALA A N 1
ATOM 1737 C CA . ALA A 1 236 ? 17.286 -4.051 -19.516 1.00 75.44 236 ALA A CA 1
ATOM 1738 C C . ALA A 1 236 ? 17.738 -2.596 -19.439 1.00 75.44 236 ALA A C 1
ATOM 1740 O O . ALA A 1 236 ? 18.915 -2.345 -19.257 1.00 75.44 236 ALA A O 1
ATOM 1741 N N . THR A 1 237 ? 16.838 -1.620 -19.486 1.00 73.75 237 THR A N 1
ATOM 1742 C CA . THR A 1 237 ? 17.196 -0.201 -19.620 1.00 73.75 237 THR A CA 1
ATOM 1743 C C . THR A 1 237 ? 17.137 0.586 -18.310 1.00 73.75 237 THR A C 1
ATOM 1745 O O . THR A 1 237 ? 16.574 0.150 -17.310 1.00 73.75 237 THR A O 1
ATOM 1748 N N . ALA A 1 238 ? 17.684 1.807 -18.322 1.00 73.81 238 ALA A N 1
ATOM 1749 C CA . ALA A 1 238 ? 17.481 2.758 -17.227 1.00 73.81 238 ALA A CA 1
ATOM 1750 C C . ALA A 1 238 ? 16.000 3.157 -17.044 1.00 73.81 238 ALA A C 1
ATOM 1752 O O . ALA A 1 238 ? 15.624 3.560 -15.946 1.00 73.81 238 ALA A O 1
ATOM 1753 N N . GLY A 1 239 ? 15.172 3.041 -18.093 1.00 76.94 239 GLY A N 1
ATOM 1754 C CA . GLY A 1 239 ? 13.724 3.251 -18.011 1.00 76.94 239 GLY A CA 1
ATOM 1755 C C . GLY A 1 239 ? 13.055 2.209 -17.120 1.00 76.94 239 GLY A C 1
ATOM 1756 O O . GLY A 1 239 ? 12.324 2.572 -16.210 1.00 76.94 239 GLY A O 1
ATOM 1757 N N . ASP A 1 240 ? 13.429 0.940 -17.272 1.00 80.12 240 ASP A N 1
ATOM 1758 C CA . ASP A 1 240 ? 12.858 -0.175 -16.505 1.00 80.12 240 ASP A CA 1
ATOM 1759 C C . ASP A 1 240 ? 13.089 -0.014 -14.986 1.00 80.12 240 ASP A C 1
ATOM 1761 O O . ASP A 1 240 ? 12.252 -0.390 -14.163 1.00 80.12 240 ASP A O 1
ATOM 1765 N N . VAL A 1 241 ? 14.223 0.585 -14.597 1.00 82.44 241 VAL A N 1
ATOM 1766 C CA . VAL A 1 241 ? 14.530 0.918 -13.194 1.00 82.44 241 VAL A CA 1
ATOM 1767 C C . VAL A 1 241 ? 13.625 2.042 -12.679 1.00 82.44 241 VAL A C 1
ATOM 1769 O O . VAL A 1 241 ? 13.193 2.006 -11.525 1.00 82.44 241 VAL A O 1
ATOM 1772 N N . LEU A 1 242 ? 13.344 3.048 -13.513 1.00 83.69 242 LEU A N 1
ATOM 1773 C CA . LEU A 1 242 ? 12.429 4.138 -13.168 1.00 83.69 242 LEU A CA 1
ATOM 1774 C C . LEU A 1 242 ? 10.988 3.632 -13.044 1.00 83.69 242 LEU A C 1
ATOM 1776 O O . LEU A 1 242 ? 10.309 4.018 -12.095 1.00 83.69 242 LEU A O 1
ATOM 1780 N N . ASP A 1 243 ? 10.567 2.715 -13.913 1.00 87.44 243 ASP A N 1
ATOM 1781 C CA . ASP A 1 243 ? 9.250 2.080 -13.836 1.00 87.44 243 ASP A CA 1
ATOM 1782 C C . ASP A 1 243 ? 9.103 1.292 -12.525 1.00 87.44 243 ASP A C 1
ATOM 1784 O O . ASP A 1 243 ? 8.162 1.520 -11.765 1.00 87.44 243 ASP A O 1
ATOM 1788 N N . SER A 1 244 ? 10.097 0.465 -12.170 1.00 89.81 244 SER A N 1
ATOM 1789 C CA . SER A 1 244 ? 10.110 -0.249 -10.879 1.00 89.81 244 SER A CA 1
ATOM 1790 C C . SER A 1 244 ? 10.079 0.707 -9.678 1.00 89.81 244 SER A C 1
ATOM 1792 O O . SER A 1 244 ? 9.468 0.413 -8.651 1.00 89.81 244 SER A O 1
ATOM 1794 N N . LEU A 1 245 ? 10.725 1.874 -9.773 1.00 89.88 245 LEU A N 1
ATOM 1795 C CA . LEU A 1 245 ? 10.679 2.889 -8.719 1.00 89.88 245 LEU A CA 1
ATOM 1796 C C . LEU A 1 245 ? 9.270 3.477 -8.550 1.00 89.88 245 LEU A C 1
ATOM 1798 O O . LEU A 1 245 ? 8.841 3.721 -7.417 1.00 89.88 245 LEU A O 1
ATOM 1802 N N . ASP A 1 246 ? 8.554 3.709 -9.646 1.00 91.69 246 ASP A N 1
ATOM 1803 C CA . ASP A 1 246 ? 7.177 4.196 -9.608 1.00 91.69 246 ASP A CA 1
ATOM 1804 C C . ASP A 1 246 ? 6.203 3.124 -9.098 1.00 91.69 246 ASP A C 1
ATOM 1806 O O . ASP A 1 246 ? 5.345 3.438 -8.265 1.00 91.69 246 ASP A O 1
ATOM 1810 N N . GLU A 1 247 ? 6.402 1.855 -9.461 1.00 93.38 247 GLU A N 1
ATOM 1811 C CA . GLU A 1 247 ? 5.676 0.717 -8.879 1.00 93.38 247 GLU A CA 1
ATOM 1812 C C . GLU A 1 247 ? 5.868 0.650 -7.352 1.00 93.38 247 GLU A C 1
ATOM 1814 O O . GLU A 1 247 ? 4.889 0.583 -6.603 1.00 93.38 247 GLU A O 1
ATOM 1819 N N . ILE A 1 248 ? 7.106 0.782 -6.852 1.00 95.00 248 ILE A N 1
ATOM 1820 C CA . ILE A 1 248 ? 7.410 0.829 -5.406 1.00 95.00 248 ILE A CA 1
ATOM 1821 C C . ILE A 1 248 ? 6.686 1.985 -4.716 1.00 95.00 248 ILE A C 1
ATOM 1823 O O . ILE A 1 248 ? 6.150 1.820 -3.617 1.00 95.00 248 ILE A O 1
ATOM 1827 N N . ARG A 1 249 ? 6.644 3.171 -5.331 1.00 94.69 249 ARG A N 1
ATOM 1828 C CA . ARG A 1 249 ? 5.915 4.322 -4.770 1.00 94.69 249 ARG A CA 1
ATOM 1829 C C . ARG A 1 249 ? 4.418 4.034 -4.664 1.00 94.69 249 ARG A C 1
ATOM 1831 O O . ARG A 1 249 ? 3.819 4.362 -3.635 1.00 94.69 249 ARG A O 1
ATOM 1838 N N . GLY A 1 250 ? 3.837 3.403 -5.684 1.00 95.38 250 GLY A N 1
ATOM 1839 C CA . GLY A 1 250 ? 2.449 2.940 -5.681 1.00 95.38 250 GLY A CA 1
ATOM 1840 C C . GLY A 1 250 ? 2.185 1.930 -4.564 1.00 95.38 250 GLY A C 1
ATOM 1841 O O . GLY A 1 250 ? 1.318 2.155 -3.718 1.00 95.38 250 GLY A O 1
ATOM 1842 N N . ALA A 1 251 ? 3.002 0.882 -4.488 1.00 95.75 251 ALA A N 1
ATOM 1843 C CA . ALA A 1 251 ? 2.927 -0.158 -3.466 1.00 95.75 251 ALA A CA 1
ATOM 1844 C C . ALA A 1 251 ? 3.022 0.404 -2.036 1.00 95.75 251 ALA A C 1
ATOM 1846 O O . ALA A 1 251 ? 2.206 0.070 -1.176 1.00 95.75 251 ALA A O 1
ATOM 1847 N N . ILE A 1 252 ? 3.953 1.332 -1.776 1.00 96.00 252 ILE A N 1
ATOM 1848 C CA . ILE A 1 252 ? 4.072 2.015 -0.476 1.00 96.00 252 ILE A CA 1
ATOM 1849 C C . ILE A 1 252 ? 2.790 2.786 -0.135 1.00 96.00 252 ILE A C 1
ATOM 1851 O O . ILE A 1 252 ? 2.371 2.802 1.025 1.00 96.00 252 ILE A O 1
ATOM 1855 N N . SER A 1 253 ? 2.168 3.441 -1.117 1.00 96.00 253 SER A N 1
ATOM 1856 C CA . SER A 1 253 ? 0.903 4.156 -0.920 1.00 96.00 253 SER A CA 1
ATOM 1857 C C . SER A 1 253 ? -0.219 3.204 -0.497 1.00 96.00 253 SER A C 1
ATOM 1859 O O . SER A 1 253 ? -0.903 3.453 0.501 1.00 96.00 253 SER A O 1
ATOM 1861 N N . THR A 1 254 ? -0.342 2.066 -1.184 1.00 95.00 254 THR A N 1
ATOM 1862 C CA . THR A 1 254 ? -1.297 0.999 -0.852 1.00 95.00 254 THR A CA 1
ATOM 1863 C C . THR A 1 254 ? -1.056 0.454 0.557 1.00 95.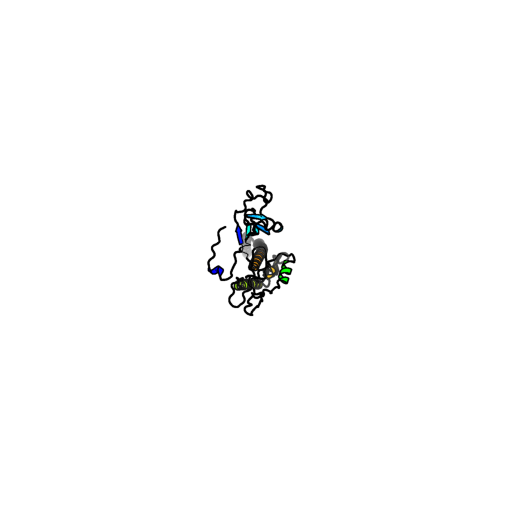00 254 THR A C 1
ATOM 1865 O O . THR A 1 254 ? -1.987 0.399 1.362 1.00 95.00 254 THR A O 1
ATOM 1868 N N . LEU A 1 255 ? 0.197 0.147 0.913 1.00 95.31 255 LEU A N 1
ATOM 1869 C CA . LEU A 1 255 ? 0.561 -0.345 2.247 1.00 95.31 255 LEU A CA 1
ATOM 1870 C C . LEU A 1 255 ? 0.236 0.662 3.355 1.00 95.31 255 LEU A C 1
ATOM 1872 O O . LEU A 1 255 ? -0.253 0.278 4.417 1.00 95.31 255 LEU A O 1
ATOM 1876 N N . ARG A 1 256 ? 0.459 1.959 3.119 1.00 96.31 256 ARG A N 1
ATOM 1877 C CA . ARG A 1 256 ? 0.093 3.019 4.074 1.00 96.31 256 ARG A CA 1
ATOM 1878 C C . ARG A 1 256 ? -1.414 3.138 4.251 1.00 96.31 256 ARG A C 1
ATOM 1880 O O . ARG A 1 256 ? -1.872 3.302 5.379 1.00 96.31 256 ARG A O 1
ATOM 1887 N N . SER A 1 257 ? -2.177 3.043 3.163 1.00 95.62 257 SER A N 1
ATOM 1888 C CA . SER A 1 257 ? -3.640 3.052 3.220 1.00 95.62 257 SER A CA 1
ATOM 1889 C C . SER A 1 257 ? -4.161 1.876 4.050 1.00 95.62 257 SER A C 1
ATOM 1891 O O . SER A 1 257 ? -4.924 2.076 4.999 1.00 95.62 257 SER A O 1
ATOM 1893 N N . TYR A 1 258 ? -3.659 0.670 3.776 1.00 95.44 258 TYR A N 1
ATOM 1894 C CA . TYR A 1 258 ? -4.046 -0.533 4.506 1.00 95.44 258 TYR A CA 1
ATOM 1895 C C . TYR A 1 258 ? -3.614 -0.497 5.982 1.00 95.44 258 TYR A C 1
ATOM 1897 O O . TYR A 1 258 ? -4.409 -0.794 6.874 1.00 95.44 258 TYR A O 1
ATOM 1905 N N . SER A 1 259 ? -2.399 -0.021 6.277 1.00 95.56 259 SER A N 1
ATOM 1906 C CA . SER A 1 259 ? -1.943 0.214 7.655 1.00 95.56 259 SER A CA 1
ATOM 1907 C C . SER A 1 259 ? -2.848 1.197 8.407 1.00 95.56 259 SER A C 1
ATOM 1909 O O . SER A 1 259 ? -3.139 0.976 9.584 1.00 95.56 259 SER A O 1
ATOM 1911 N N . GLY A 1 260 ? -3.347 2.241 7.737 1.00 96.75 260 GLY A N 1
ATOM 1912 C CA . GLY 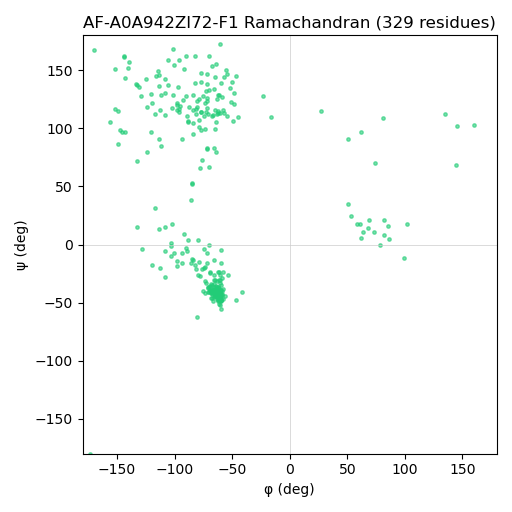A 1 260 ? -4.331 3.163 8.304 1.00 96.75 260 GLY A CA 1
ATOM 1913 C C . GLY A 1 260 ? -5.660 2.479 8.645 1.00 96.75 260 GLY A C 1
ATOM 1914 O O . GLY A 1 260 ? -6.209 2.707 9.725 1.00 96.75 260 GLY A O 1
ATOM 1915 N N . ALA A 1 261 ? -6.150 1.596 7.771 1.00 94.62 261 ALA A N 1
ATOM 1916 C CA . ALA A 1 261 ? -7.366 0.815 8.011 1.00 94.62 261 ALA A CA 1
ATOM 1917 C C . ALA A 1 261 ? -7.217 -0.157 9.200 1.00 94.62 261 ALA A C 1
ATOM 1919 O O . ALA A 1 261 ? -8.110 -0.243 10.052 1.00 94.62 261 ALA A O 1
ATOM 1920 N N . LEU A 1 262 ? -6.068 -0.833 9.314 1.00 95.00 262 LEU A N 1
ATOM 1921 C CA . LEU A 1 262 ? -5.743 -1.675 10.470 1.00 95.00 262 LEU A CA 1
ATOM 1922 C C . LEU A 1 262 ? -5.640 -0.852 11.761 1.00 95.00 262 LEU A C 1
ATOM 1924 O O . LEU A 1 262 ? -6.194 -1.251 12.785 1.00 95.00 262 LEU A O 1
ATOM 1928 N N . GLY A 1 263 ? -5.004 0.322 11.712 1.00 96.25 263 GLY A N 1
ATOM 1929 C CA . GLY A 1 263 ? -4.913 1.240 12.851 1.00 96.25 263 GLY A CA 1
ATOM 1930 C C . GLY A 1 263 ? -6.282 1.726 13.339 1.00 96.25 263 GLY A C 1
ATOM 1931 O O . GLY A 1 263 ? -6.527 1.783 14.545 1.00 96.25 263 GLY A O 1
ATOM 1932 N N . ASN A 1 264 ? -7.212 2.006 12.421 1.00 95.62 264 ASN A N 1
ATOM 1933 C CA . ASN A 1 264 ? -8.591 2.342 12.773 1.00 95.62 264 ASN A CA 1
ATOM 1934 C C . ASN A 1 264 ? -9.300 1.173 13.477 1.00 95.62 264 ASN A C 1
ATOM 1936 O O . ASN A 1 264 ? -9.885 1.367 14.544 1.00 95.62 264 ASN A O 1
ATOM 1940 N N . SER A 1 265 ? -9.184 -0.043 12.935 1.00 95.12 265 SER A N 1
ATOM 1941 C CA . SER A 1 265 ? -9.756 -1.243 13.559 1.00 95.12 265 SER A CA 1
ATOM 1942 C C . SER A 1 265 ? -9.169 -1.510 14.949 1.00 95.12 265 SER A C 1
ATOM 1944 O O . SER A 1 265 ? -9.915 -1.815 15.880 1.00 95.12 265 SER A O 1
ATOM 1946 N N . TYR A 1 266 ? -7.857 -1.326 15.124 1.00 95.06 266 TYR A N 1
ATOM 1947 C CA . TYR A 1 266 ? -7.198 -1.426 16.428 1.00 95.06 266 TYR A CA 1
ATOM 1948 C C . TYR A 1 266 ? -7.765 -0.416 17.432 1.00 95.06 266 TYR A C 1
ATOM 1950 O O . TYR A 1 266 ? -8.107 -0.792 18.552 1.00 95.06 266 TYR A O 1
ATOM 1958 N N . SER A 1 267 ? -7.945 0.846 17.029 1.00 96.88 267 SER A N 1
ATOM 1959 C CA . SER A 1 267 ? -8.541 1.868 17.896 1.00 96.88 267 SER A CA 1
ATOM 1960 C C . SER A 1 267 ? -9.963 1.502 18.324 1.00 96.88 267 SER A C 1
ATOM 1962 O O . SER A 1 267 ? -10.305 1.681 19.491 1.00 96.88 267 SER A O 1
ATOM 1964 N N . ILE A 1 268 ? -10.786 0.974 17.411 1.00 95.00 268 ILE A N 1
ATOM 1965 C CA . ILE A 1 268 ? -12.150 0.523 17.730 1.00 95.00 268 ILE A CA 1
ATOM 1966 C C . ILE A 1 268 ? -12.104 -0.580 18.791 1.00 95.00 268 ILE A C 1
ATOM 1968 O O . ILE A 1 268 ? -12.832 -0.515 19.783 1.00 95.00 268 ILE A O 1
ATOM 1972 N N . ILE A 1 269 ? -11.234 -1.574 18.605 1.00 95.62 269 ILE A N 1
ATOM 1973 C CA . ILE A 1 269 ? -11.082 -2.691 19.542 1.00 95.62 269 ILE A CA 1
ATOM 1974 C C . ILE A 1 269 ? -10.588 -2.195 20.901 1.00 95.62 269 ILE A C 1
ATOM 1976 O O . ILE A 1 269 ? -11.172 -2.570 21.914 1.00 95.62 269 ILE A O 1
ATOM 1980 N N . GLN A 1 270 ? -9.593 -1.307 20.940 1.00 96.38 270 GLN A N 1
ATOM 1981 C CA . GLN A 1 270 ? -9.083 -0.742 22.190 1.00 96.38 270 GLN A CA 1
ATOM 1982 C C . GLN A 1 270 ? -10.168 0.027 22.951 1.00 96.38 270 GLN A C 1
ATOM 1984 O O . GLN A 1 270 ? -10.324 -0.144 24.158 1.00 96.38 270 GLN A O 1
ATOM 1989 N N . THR A 1 271 ? -10.962 0.851 22.261 1.00 96.44 271 THR A N 1
ATOM 1990 C CA . THR A 1 271 ? -12.079 1.568 22.891 1.00 96.44 271 THR A CA 1
ATOM 1991 C C . THR A 1 271 ? -13.127 0.601 23.440 1.00 96.44 271 THR A C 1
ATOM 1993 O O . THR A 1 271 ? -13.634 0.810 24.541 1.00 96.44 271 THR A O 1
ATOM 1996 N N . ARG A 1 272 ? -13.447 -0.471 22.706 1.00 95.31 272 ARG A N 1
ATOM 1997 C CA . ARG A 1 272 ? -14.389 -1.502 23.165 1.00 95.31 272 ARG A CA 1
ATOM 1998 C C . ARG A 1 272 ? -13.859 -2.298 24.351 1.00 95.31 272 ARG A C 1
ATOM 2000 O O . ARG A 1 272 ? -14.639 -2.576 25.258 1.00 95.31 272 ARG A O 1
ATOM 2007 N N . GLN A 1 273 ? -12.570 -2.625 24.358 1.00 95.31 273 GLN A N 1
ATOM 2008 C CA . GLN A 1 273 ? -11.909 -3.274 25.486 1.00 95.31 273 GLN A CA 1
ATOM 2009 C C . GLN A 1 273 ? -12.020 -2.398 26.734 1.00 95.31 273 GLN A C 1
ATOM 2011 O O . GLN A 1 273 ? -12.640 -2.817 27.702 1.00 95.31 273 GLN A O 1
ATOM 2016 N N . ASN A 1 274 ? -11.573 -1.142 26.657 1.00 97.00 274 ASN A N 1
ATOM 2017 C CA . ASN A 1 274 ? -11.613 -0.217 27.793 1.00 97.00 274 ASN A CA 1
ATOM 2018 C C . ASN A 1 274 ? -13.039 0.003 28.324 1.00 97.00 274 ASN A C 1
ATOM 2020 O O . ASN A 1 274 ? -13.250 0.077 29.530 1.00 97.00 274 ASN A O 1
ATOM 2024 N N . PHE A 1 275 ? -14.030 0.110 27.430 1.00 95.31 275 PHE A N 1
ATOM 2025 C CA . PHE A 1 275 ? -15.435 0.201 27.831 1.00 95.31 275 PHE A CA 1
ATOM 2026 C C . PHE A 1 275 ? -15.901 -1.055 28.573 1.00 95.31 275 PHE A C 1
ATOM 2028 O O . PHE A 1 275 ? -16.628 -0.950 29.555 1.00 95.31 275 PHE A O 1
ATOM 2035 N N . THR A 1 276 ? -15.504 -2.233 28.093 1.00 94.62 276 THR A N 1
ATOM 2036 C CA . THR A 1 276 ? -15.894 -3.512 28.695 1.00 94.62 276 THR A CA 1
ATOM 2037 C C . THR A 1 276 ? -15.242 -3.688 30.059 1.00 94.62 276 THR A C 1
ATOM 2039 O O . THR A 1 276 ? -15.933 -4.065 30.996 1.00 94.62 276 THR A O 1
ATOM 2042 N N . ASP A 1 277 ? -13.965 -3.336 30.197 1.00 96.25 277 ASP A N 1
ATOM 2043 C CA . ASP A 1 277 ? -13.252 -3.382 31.475 1.00 96.25 277 ASP A CA 1
ATOM 2044 C C . ASP A 1 277 ? -13.911 -2.443 32.498 1.00 96.25 277 ASP A C 1
ATOM 2046 O O . ASP A 1 277 ? -14.283 -2.870 33.587 1.00 96.25 277 ASP A O 1
ATOM 2050 N N . ALA A 1 278 ? -14.199 -1.197 32.105 1.00 97.38 278 ALA A N 1
ATOM 2051 C CA . ALA A 1 278 ? -14.910 -0.253 32.967 1.00 97.38 278 ALA A CA 1
ATOM 2052 C C . ALA A 1 278 ? -16.328 -0.732 33.333 1.00 97.38 278 ALA A C 1
ATOM 2054 O O . ALA A 1 278 ? -16.797 -0.518 34.450 1.00 97.38 278 ALA A O 1
ATOM 2055 N N . LEU A 1 279 ? -17.029 -1.384 32.399 1.00 95.12 279 LEU A N 1
ATOM 2056 C CA . LEU A 1 279 ? -18.339 -1.972 32.666 1.00 95.12 279 LEU A CA 1
ATOM 2057 C C . LEU A 1 279 ? -18.237 -3.130 33.667 1.00 95.12 279 LEU A C 1
ATOM 2059 O O . LEU A 1 279 ? -19.087 -3.231 34.548 1.00 95.12 279 LEU A O 1
ATOM 2063 N N . ILE A 1 280 ? -17.214 -3.980 33.556 1.00 95.75 280 ILE A N 1
ATOM 2064 C CA . ILE A 1 280 ? -16.954 -5.073 34.500 1.00 95.75 280 ILE A CA 1
ATOM 2065 C C . ILE A 1 280 ? -16.695 -4.512 35.901 1.00 95.75 280 ILE A C 1
ATOM 2067 O O . ILE A 1 280 ? -17.293 -5.006 36.857 1.00 95.75 280 ILE A O 1
ATOM 2071 N N . ASP A 1 281 ? -15.887 -3.460 36.027 1.00 97.50 281 ASP A N 1
ATOM 2072 C CA . ASP A 1 281 ? -15.594 -2.827 37.319 1.00 97.50 281 ASP A CA 1
ATOM 2073 C C . ASP A 1 281 ? -16.866 -2.272 37.978 1.00 97.50 281 ASP A C 1
ATOM 2075 O O . ASP A 1 281 ? -17.150 -2.563 39.141 1.00 97.50 281 ASP A O 1
ATOM 2079 N N . VAL A 1 282 ? -17.694 -1.542 37.220 1.00 97.50 282 VAL A N 1
ATOM 2080 C CA . VAL A 1 282 ? -18.964 -0.986 37.722 1.00 97.50 282 VAL A CA 1
ATOM 2081 C C . VAL A 1 282 ? -19.951 -2.087 38.109 1.00 97.50 282 VAL A C 1
ATOM 2083 O O . VAL A 1 282 ? -20.633 -1.976 39.129 1.00 97.50 282 VAL A O 1
ATOM 2086 N N . LEU A 1 283 ? -20.055 -3.154 37.311 1.00 95.56 283 LEU A N 1
ATOM 2087 C CA . LEU A 1 283 ? -20.930 -4.285 37.626 1.00 95.56 283 LEU A CA 1
ATOM 2088 C C . LEU A 1 283 ? -20.435 -5.066 38.848 1.00 95.56 283 LEU A C 1
ATOM 2090 O O . LEU A 1 283 ? -21.265 -5.533 39.624 1.00 95.56 283 LEU A O 1
ATOM 2094 N N . THR A 1 284 ? -19.120 -5.164 39.047 1.00 95.88 284 THR A N 1
ATOM 2095 C CA . THR A 1 284 ? -18.521 -5.784 40.237 1.00 95.88 284 THR A CA 1
ATOM 2096 C C . THR A 1 284 ? -18.832 -4.957 41.481 1.00 95.88 284 THR A C 1
ATOM 2098 O O . THR A 1 284 ? -19.386 -5.492 42.434 1.00 95.88 284 THR A O 1
ATOM 2101 N N . GLU A 1 285 ? -18.618 -3.638 41.443 1.00 95.81 285 GLU A N 1
ATOM 2102 C CA . GLU A 1 285 ? -18.979 -2.751 42.559 1.00 95.81 285 GLU A CA 1
ATOM 2103 C C . GLU A 1 285 ? -20.492 -2.782 42.847 1.00 95.81 285 GLU A C 1
ATOM 2105 O O . GLU A 1 285 ? -20.922 -2.782 44.002 1.00 95.81 285 GLU A O 1
ATOM 2110 N N . GLY A 1 286 ? -21.324 -2.820 41.803 1.00 94.25 286 GLY A N 1
ATOM 2111 C CA . GLY A 1 286 ? -22.773 -2.948 41.938 1.00 94.25 286 GLY A CA 1
ATOM 2112 C C . GLY A 1 286 ? -23.190 -4.273 42.581 1.00 94.25 286 GLY A C 1
ATOM 2113 O O . GLY A 1 286 ? -24.045 -4.277 43.467 1.00 94.25 286 GLY A O 1
ATOM 2114 N N . ALA A 1 287 ? -22.577 -5.385 42.172 1.00 95.31 287 ALA A N 1
ATOM 2115 C CA . ALA A 1 287 ? -22.806 -6.699 42.765 1.00 95.31 287 ALA A CA 1
ATOM 2116 C C . ALA A 1 287 ? -22.353 -6.743 44.230 1.00 95.31 287 ALA A C 1
ATOM 2118 O O . ALA A 1 287 ? -23.098 -7.232 45.079 1.00 95.31 287 ALA A O 1
ATOM 2119 N N . ASP A 1 288 ? -21.195 -6.165 44.547 1.00 94.25 288 ASP A N 1
ATOM 2120 C CA . ASP A 1 288 ? -20.715 -6.038 45.921 1.00 94.25 288 ASP A CA 1
ATOM 2121 C C . ASP A 1 288 ? -21.709 -5.227 46.755 1.00 94.25 288 ASP A C 1
ATOM 2123 O O . ASP A 1 288 ? -22.153 -5.699 47.789 1.00 94.25 288 ASP A O 1
ATOM 2127 N N . LYS A 1 289 ? -22.193 -4.071 46.288 1.00 90.88 289 LYS A N 1
ATOM 2128 C CA . LYS A 1 289 ? -23.203 -3.285 47.029 1.00 90.88 289 LYS A CA 1
ATOM 2129 C C . LYS A 1 289 ? -24.529 -4.015 47.254 1.00 90.88 289 LYS A C 1
ATOM 2131 O O . LYS A 1 289 ? -25.203 -3.733 48.239 1.00 90.88 289 LYS A O 1
ATOM 2136 N N . LEU A 1 290 ? -24.931 -4.906 46.347 1.00 90.56 290 LEU A N 1
ATOM 2137 C CA . LEU A 1 290 ? -26.164 -5.692 46.488 1.00 90.56 290 LEU A CA 1
ATOM 2138 C C . LEU A 1 290 ? -25.998 -6.923 47.386 1.00 90.56 290 LEU A C 1
ATOM 2140 O O . LEU A 1 290 ? -26.995 -7.456 47.870 1.00 90.56 290 LEU A O 1
ATOM 2144 N N . THR A 1 291 ? -24.769 -7.40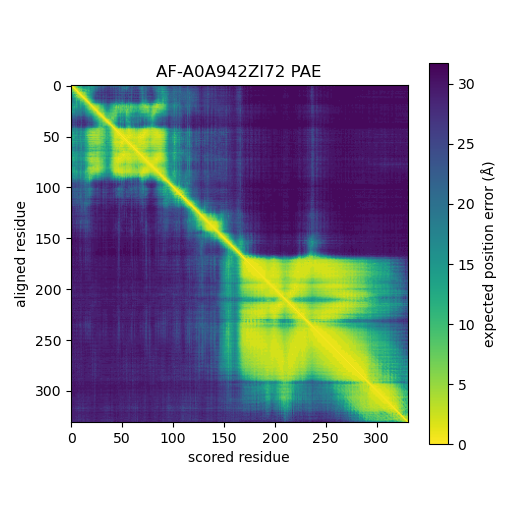1 47.575 1.00 91.44 291 THR A N 1
ATOM 2145 C CA . THR A 1 291 ? -24.481 -8.637 48.317 1.00 91.44 291 THR A CA 1
ATOM 2146 C C . THR A 1 291 ? -23.832 -8.381 49.672 1.00 91.44 291 THR A C 1
ATOM 2148 O O . THR A 1 291 ? -24.017 -9.176 50.593 1.00 91.44 291 THR A O 1
ATOM 2151 N N . LEU A 1 292 ? -23.099 -7.277 49.820 1.00 85.81 292 LEU A N 1
ATOM 2152 C CA . LEU A 1 292 ? -22.471 -6.882 51.069 1.00 85.81 292 LEU A CA 1
ATOM 2153 C C . LEU A 1 292 ? -23.549 -6.367 52.026 1.00 85.81 292 LEU A C 1
ATOM 2155 O O . LEU A 1 292 ? -24.256 -5.404 51.736 1.00 85.81 292 LEU A O 1
ATOM 2159 N N . ALA A 1 293 ? -23.654 -7.004 53.187 1.00 80.12 293 ALA A N 1
ATOM 2160 C CA . ALA A 1 293 ? -24.466 -6.486 54.277 1.00 80.12 293 ALA A CA 1
ATOM 2161 C C . ALA A 1 293 ? -23.791 -5.250 54.898 1.00 80.12 293 ALA A C 1
ATOM 2163 O O . ALA A 1 293 ? -22.560 -5.181 54.981 1.00 80.12 293 ALA A O 1
ATOM 2164 N N . ASP A 1 294 ? -24.585 -4.283 55.367 1.00 86.19 294 ASP A N 1
ATOM 2165 C CA . ASP A 1 294 ? -24.048 -3.142 56.111 1.00 86.19 294 ASP A CA 1
ATOM 2166 C C . ASP A 1 294 ? -23.481 -3.637 57.449 1.00 86.19 294 ASP A C 1
ATOM 2168 O O . ASP A 1 294 ? -24.216 -4.067 58.341 1.00 86.19 294 ASP A O 1
ATOM 2172 N N . MET A 1 295 ? -22.154 -3.572 57.599 1.00 87.94 295 MET A N 1
ATOM 2173 C CA . MET A 1 295 ? -21.470 -4.021 58.813 1.00 87.94 295 MET A CA 1
ATOM 2174 C C . MET A 1 295 ? -21.945 -3.282 60.066 1.00 87.94 295 MET A C 1
ATOM 2176 O O . MET A 1 295 ? -21.891 -3.866 61.148 1.00 87.94 295 MET A O 1
ATOM 2180 N N . ASN A 1 296 ? -22.410 -2.034 59.965 1.00 86.44 296 ASN A N 1
ATOM 2181 C CA . ASN A 1 296 ? -22.928 -1.298 61.118 1.00 86.44 296 ASN A CA 1
ATOM 2182 C C . ASN A 1 296 ? -24.300 -1.827 61.539 1.00 86.44 296 ASN A C 1
ATOM 2184 O O . ASN A 1 296 ? -24.540 -1.993 62.735 1.00 86.44 296 ASN A O 1
ATOM 2188 N N . GLU A 1 297 ? -25.179 -2.122 60.578 1.00 90.50 297 GLU A N 1
ATOM 2189 C CA . GLU A 1 297 ? -26.496 -2.701 60.858 1.00 90.50 297 GLU A CA 1
ATOM 2190 C C . GLU A 1 297 ? -26.363 -4.131 61.389 1.00 90.50 297 GLU A C 1
ATOM 2192 O O . GLU A 1 297 ? -26.933 -4.450 62.433 1.00 90.50 297 GLU A O 1
ATOM 2197 N N . GLU A 1 298 ? -25.529 -4.962 60.761 1.00 90.62 298 GLU A N 1
ATOM 2198 C CA . GLU A 1 298 ? -25.234 -6.312 61.249 1.00 90.62 298 GLU A CA 1
ATOM 2199 C C . GLU A 1 298 ? -24.563 -6.292 62.631 1.00 90.62 298 GLU A C 1
ATOM 2201 O O . GLU A 1 298 ? -24.925 -7.079 63.506 1.00 90.62 298 GLU A O 1
ATOM 2206 N N . SER A 1 299 ? -23.651 -5.348 62.903 1.00 93.00 299 SER A N 1
ATOM 2207 C CA . SER A 1 299 ? -23.029 -5.210 64.231 1.00 93.00 299 SER A CA 1
ATOM 2208 C C . SER A 1 299 ? -24.026 -4.750 65.295 1.00 93.00 299 SER A C 1
ATOM 2210 O O . SER A 1 299 ? -24.025 -5.274 66.411 1.00 93.00 299 SER A O 1
ATOM 2212 N N . ALA A 1 300 ? -24.903 -3.797 64.969 1.00 95.19 300 ALA A N 1
ATOM 2213 C CA . ALA A 1 300 ? -25.955 -3.345 65.875 1.00 95.19 300 ALA A CA 1
ATOM 2214 C C . ALA A 1 300 ? -26.975 -4.459 66.146 1.00 95.19 300 ALA A C 1
ATOM 2216 O O . ALA A 1 300 ? -27.377 -4.665 67.293 1.00 95.19 300 ALA A O 1
ATOM 2217 N N . ASN A 1 301 ? -27.353 -5.223 65.120 1.00 93.81 301 ASN A N 1
ATOM 2218 C CA . ASN A 1 301 ? -28.256 -6.359 65.250 1.00 93.81 301 ASN A CA 1
ATOM 2219 C C . ASN A 1 301 ? -27.612 -7.501 66.053 1.00 93.81 301 ASN A C 1
ATOM 2221 O O . ASN A 1 301 ? -28.260 -8.067 66.936 1.00 93.81 301 ASN A O 1
ATOM 2225 N N . MET A 1 302 ? -26.321 -7.783 65.841 1.00 94.75 302 MET A N 1
ATOM 2226 C CA . MET A 1 302 ? -25.550 -8.729 66.652 1.00 94.75 302 MET A CA 1
ATOM 2227 C C . MET A 1 302 ? -25.520 -8.293 68.120 1.00 94.75 302 MET A C 1
ATOM 2229 O O . MET A 1 302 ? -25.823 -9.101 68.998 1.00 94.75 302 MET A O 1
ATOM 2233 N N . LEU A 1 303 ? -25.214 -7.025 68.406 1.00 95.38 303 LEU A N 1
ATOM 2234 C CA . LEU A 1 303 ? -25.184 -6.499 69.772 1.00 95.38 303 LEU A CA 1
ATOM 2235 C C . LEU A 1 303 ? -26.569 -6.561 70.429 1.00 95.38 303 LEU A C 1
ATOM 2237 O O . LEU A 1 303 ? -26.704 -6.972 71.585 1.00 95.38 303 LEU A O 1
ATOM 2241 N N . ALA A 1 304 ? -27.620 -6.206 69.689 1.00 96.44 304 ALA A N 1
ATOM 2242 C CA . ALA A 1 304 ? -28.997 -6.313 70.158 1.00 96.44 304 ALA A CA 1
ATOM 2243 C C . ALA A 1 304 ? -29.397 -7.775 70.414 1.00 96.44 304 ALA A C 1
ATOM 2245 O O . ALA A 1 304 ? -30.102 -8.071 71.380 1.00 96.44 304 ALA A O 1
ATOM 2246 N N . LEU A 1 305 ? -28.948 -8.714 69.579 1.00 94.19 305 LEU A N 1
ATOM 2247 C CA . LEU A 1 305 ? -29.167 -10.146 69.763 1.00 94.19 305 LEU A CA 1
ATOM 2248 C C . LEU A 1 305 ? -28.414 -10.684 70.986 1.00 94.19 305 LEU A C 1
ATOM 2250 O O . LEU A 1 305 ? -29.026 -11.371 71.798 1.00 94.19 305 LEU A O 1
ATOM 2254 N N . GLN A 1 306 ? -27.139 -10.337 71.162 1.00 95.00 306 GLN A N 1
ATOM 2255 C CA . GLN A 1 306 ? -26.351 -10.692 72.348 1.00 95.00 306 GLN A CA 1
ATOM 2256 C C . GLN A 1 306 ? -26.994 -10.143 73.626 1.00 95.00 306 GLN A C 1
ATOM 2258 O O . GLN A 1 306 ? -27.151 -10.877 74.599 1.00 95.00 306 GLN A O 1
ATOM 2263 N N . THR A 1 307 ? -27.465 -8.892 73.599 1.00 93.62 307 THR A N 1
ATOM 2264 C CA . THR A 1 307 ? -28.183 -8.275 74.726 1.00 93.62 307 THR A CA 1
ATOM 2265 C C . THR A 1 307 ? -29.483 -9.021 75.028 1.00 93.62 307 THR A C 1
ATOM 2267 O O . THR A 1 307 ? -29.758 -9.348 76.182 1.00 93.62 307 THR A O 1
ATOM 2270 N N . ARG A 1 308 ? -30.277 -9.357 74.000 1.00 95.75 308 ARG A N 1
ATOM 2271 C CA . ARG A 1 308 ? -31.493 -10.172 74.161 1.00 95.75 308 ARG A CA 1
ATOM 2272 C C . ARG A 1 308 ? -31.189 -11.560 74.718 1.00 95.75 308 ARG A C 1
ATOM 2274 O O . ARG A 1 308 ? -31.924 -12.019 75.583 1.00 95.75 308 ARG A O 1
ATOM 2281 N N . GLN A 1 309 ? -30.125 -12.218 74.262 1.00 94.62 309 GLN A N 1
ATOM 2282 C CA . GLN A 1 309 ? -29.705 -13.523 74.780 1.00 94.62 309 GLN A CA 1
ATOM 2283 C C . GLN A 1 309 ? -29.260 -13.428 76.242 1.00 94.62 309 GLN A C 1
ATOM 2285 O O . GLN A 1 309 ? -29.674 -14.253 77.050 1.00 94.62 309 GLN A O 1
ATOM 2290 N N . GLN A 1 310 ? -28.497 -12.398 76.614 1.00 94.94 310 GLN A N 1
ATOM 2291 C CA . GLN A 1 310 ? -28.093 -12.176 78.000 1.00 94.94 310 GLN A CA 1
ATOM 2292 C C . GLN A 1 310 ? -29.306 -11.920 78.905 1.00 94.94 310 GLN A C 1
ATOM 2294 O O . GLN A 1 310 ? -29.400 -12.530 79.967 1.00 94.94 310 GLN A O 1
ATOM 2299 N N . LEU A 1 311 ? -30.270 -11.106 78.458 1.00 94.25 311 LEU A N 1
ATOM 2300 C CA . LEU A 1 311 ? -31.542 -10.896 79.159 1.00 94.25 311 LEU A CA 1
ATOM 2301 C C . LEU A 1 311 ? -32.394 -12.169 79.235 1.00 94.25 311 LEU A C 1
ATOM 2303 O O . LEU A 1 311 ? -33.053 -12.400 80.245 1.00 94.25 311 LEU A O 1
ATOM 2307 N N . ALA A 1 312 ? -32.396 -13.007 78.197 1.00 94.56 312 ALA A N 1
ATOM 2308 C CA . ALA A 1 312 ? -33.118 -14.276 78.201 1.00 94.56 312 ALA A CA 1
ATOM 2309 C C . ALA A 1 312 ? -32.500 -15.268 79.197 1.00 94.56 312 ALA A C 1
ATOM 2311 O O . ALA A 1 312 ? -33.229 -15.927 79.934 1.00 94.56 312 ALA A O 1
ATOM 2312 N N . VAL A 1 313 ? -31.167 -15.338 79.267 1.00 93.44 313 VAL A N 1
ATOM 2313 C CA . VAL A 1 313 ? -30.440 -16.178 80.229 1.00 93.44 313 VAL A CA 1
ATOM 2314 C C . VAL A 1 313 ? -30.662 -15.695 81.662 1.00 93.44 313 VAL A C 1
ATOM 2316 O O . VAL A 1 313 ? -30.967 -16.518 82.521 1.00 93.44 313 VAL A O 1
ATOM 2319 N N . THR A 1 314 ? -30.578 -14.387 81.931 1.00 88.50 314 THR A N 1
ATOM 2320 C CA . THR A 1 314 ? -30.860 -13.848 83.274 1.00 88.50 314 THR A CA 1
ATOM 2321 C C . THR A 1 314 ? -32.330 -14.001 83.653 1.00 88.50 314 THR A C 1
ATOM 2323 O O . THR A 1 314 ? -32.638 -14.343 84.789 1.00 88.50 314 THR A O 1
ATOM 2326 N N . SER A 1 315 ? -33.260 -13.821 82.713 1.00 89.81 315 SER A N 1
ATOM 2327 C CA . SER A 1 315 ? -34.685 -14.075 82.958 1.00 89.81 315 SER A CA 1
ATOM 2328 C C . SER A 1 315 ? -34.950 -15.551 83.260 1.00 89.81 315 SER A C 1
ATOM 2330 O O . SER A 1 315 ? -35.740 -15.860 84.146 1.00 89.81 315 SER A O 1
ATOM 2332 N N . LEU A 1 316 ? -34.269 -16.474 82.572 1.00 88.38 316 LEU A N 1
ATOM 2333 C CA . LEU A 1 316 ? -34.369 -17.913 82.824 1.00 88.38 316 LEU A CA 1
ATOM 2334 C C . LEU A 1 316 ? -33.745 -18.312 84.169 1.00 88.38 316 LEU A C 1
ATOM 2336 O O . LEU A 1 316 ? -34.318 -19.144 84.879 1.00 88.38 316 LEU A O 1
ATOM 2340 N N . SER A 1 317 ? -32.606 -17.723 84.546 1.00 86.62 317 SER A N 1
ATOM 2341 C CA . SER A 1 317 ? -31.999 -17.959 85.860 1.00 86.62 317 SER A CA 1
ATOM 2342 C C . SER A 1 317 ? -32.895 -17.425 86.976 1.00 86.62 317 SER A C 1
ATOM 2344 O O . SER A 1 317 ? -33.174 -18.161 87.916 1.00 86.62 317 SER A O 1
ATOM 2346 N N . LEU A 1 318 ? -33.450 -16.216 86.825 1.00 85.31 318 LEU A N 1
ATOM 2347 C CA . LEU A 1 318 ? -34.419 -15.635 87.761 1.00 85.31 318 LEU A CA 1
ATOM 2348 C C . LEU A 1 318 ? -35.711 -16.458 87.848 1.00 85.31 318 LEU A C 1
ATOM 2350 O O . LEU A 1 318 ? -36.245 -16.644 88.938 1.00 85.31 318 LEU A O 1
ATOM 2354 N N . ALA A 1 319 ? -36.215 -16.993 86.733 1.00 83.38 319 ALA A N 1
ATOM 2355 C CA . ALA A 1 319 ? -37.380 -17.879 86.737 1.00 83.38 319 ALA A CA 1
ATOM 2356 C C . ALA A 1 319 ? -37.092 -19.208 87.461 1.00 83.38 319 ALA A C 1
ATOM 2358 O O . ALA A 1 319 ? -37.942 -19.713 88.202 1.00 83.38 319 ALA A O 1
ATOM 2359 N N . SER A 1 320 ? -35.886 -19.759 87.293 1.00 79.56 320 SER A N 1
ATOM 2360 C CA . SER A 1 320 ? -35.444 -20.982 87.977 1.00 79.56 320 SER A CA 1
ATOM 2361 C C . SER A 1 320 ? -35.228 -20.749 89.481 1.00 79.56 320 SER A C 1
ATOM 2363 O O . SER A 1 320 ? -35.660 -21.563 90.298 1.00 79.56 320 SER A O 1
ATOM 2365 N N . GLU A 1 321 ? -34.648 -19.609 89.867 1.00 80.19 321 GLU A N 1
ATOM 2366 C CA . GLU A 1 321 ? -34.491 -19.182 91.266 1.00 80.19 321 GLU A CA 1
ATOM 2367 C C . GLU A 1 321 ? -35.835 -18.862 91.931 1.00 80.19 321 GLU A C 1
ATOM 2369 O O . GLU A 1 321 ? -36.082 -19.297 93.055 1.00 80.19 321 GLU A O 1
ATOM 2374 N N . GLY A 1 322 ? -36.740 -18.169 91.236 1.00 75.88 322 GLY A N 1
ATOM 2375 C CA . GLY A 1 322 ? -38.092 -17.877 91.716 1.00 75.88 322 GLY A CA 1
ATOM 2376 C C . GLY A 1 322 ? -38.912 -19.147 91.956 1.00 75.88 322 GLY A C 1
ATOM 2377 O O . GLY A 1 322 ? -39.590 -19.263 92.976 1.00 75.88 322 GLY A O 1
ATOM 2378 N N . SER A 1 323 ? -38.777 -20.146 91.079 1.00 70.50 323 SER A N 1
ATOM 2379 C CA . SER A 1 323 ? -39.403 -21.465 91.256 1.00 70.50 323 SER A CA 1
ATOM 2380 C C . SER A 1 323 ? -38.833 -22.220 92.470 1.00 70.50 323 SER A C 1
ATOM 2382 O O . SER A 1 323 ? -39.582 -22.864 93.206 1.00 70.50 323 SER A O 1
ATOM 2384 N N . GLY A 1 324 ? -37.527 -22.099 92.739 1.00 67.75 324 GLY A N 1
ATOM 2385 C CA . GLY A 1 324 ? -36.886 -22.646 93.943 1.00 67.75 324 GLY A CA 1
ATOM 2386 C C . GLY A 1 324 ? -37.248 -21.900 95.236 1.00 67.75 324 GLY A C 1
ATOM 2387 O O . GLY A 1 324 ? -37.442 -22.524 96.279 1.00 67.75 324 GLY A O 1
ATOM 2388 N N . SER A 1 325 ? -37.400 -20.574 95.177 1.00 65.62 325 SER A N 1
ATOM 2389 C CA . SER A 1 325 ? -37.840 -19.737 96.302 1.00 65.62 325 SER A CA 1
ATOM 2390 C C . SER A 1 325 ? -39.285 -20.043 96.707 1.00 65.62 325 SER A C 1
ATOM 2392 O O . SER A 1 325 ? -39.568 -20.165 97.898 1.00 65.62 325 SER A O 1
ATOM 2394 N N . ILE A 1 326 ? -40.172 -20.276 95.733 1.00 61.09 326 ILE A N 1
ATOM 2395 C CA . ILE A 1 326 ? -41.545 -20.740 95.978 1.00 61.09 326 ILE A CA 1
ATOM 2396 C C . ILE A 1 326 ? -41.551 -22.109 96.672 1.00 61.09 326 ILE A C 1
ATOM 2398 O O . ILE A 1 326 ? -42.315 -22.310 97.611 1.00 61.09 326 ILE A O 1
ATOM 2402 N N . LEU A 1 327 ? -40.672 -23.035 96.280 1.00 61.50 327 LEU A N 1
ATOM 2403 C CA . LEU A 1 327 ? -40.548 -24.334 96.953 1.00 61.50 327 LEU A CA 1
ATOM 2404 C C . LEU A 1 327 ? -40.042 -24.222 98.401 1.00 61.50 327 LEU A C 1
ATOM 2406 O O . LEU A 1 327 ? -40.446 -25.027 99.234 1.00 61.50 327 LEU A O 1
ATOM 2410 N N . ASN A 1 328 ? -39.214 -23.225 98.729 1.00 63.47 328 ASN A N 1
ATOM 2411 C CA . ASN A 1 328 ? -38.800 -22.950 100.112 1.00 63.47 328 ASN A CA 1
ATOM 2412 C C . ASN A 1 328 ? -39.885 -22.250 100.949 1.00 63.47 328 ASN A C 1
ATOM 2414 O O . ASN A 1 328 ? -39.836 -22.340 102.169 1.00 63.47 328 ASN A O 1
ATOM 2418 N N . LEU A 1 329 ? -40.861 -21.580 100.325 1.00 57.88 329 LEU A N 1
ATOM 2419 C CA . LEU A 1 329 ? -41.989 -20.942 101.022 1.00 57.88 329 LEU A CA 1
ATOM 2420 C C . LEU A 1 329 ? -43.030 -21.961 101.523 1.00 57.88 329 LEU A C 1
ATOM 2422 O O . LEU A 1 329 ? -43.806 -21.663 102.426 1.00 57.88 329 LEU A O 1
ATOM 2426 N N . PHE A 1 330 ? -43.041 -23.164 100.944 1.00 65.56 330 PHE A N 1
ATOM 2427 C CA . PHE A 1 330 ? -43.916 -24.272 101.342 1.00 65.56 330 PHE A CA 1
ATOM 2428 C C . PHE A 1 330 ? -43.198 -25.345 102.181 1.00 65.56 330 PHE A C 1
ATOM 2430 O O . PHE A 1 330 ? -43.703 -26.464 102.299 1.00 65.56 330 PHE A O 1
ATOM 2437 N N . ARG A 1 331 ? -42.032 -25.023 102.756 1.00 51.38 331 ARG A N 1
ATOM 2438 C CA . ARG A 1 331 ? -41.313 -25.867 103.722 1.00 51.38 331 ARG A CA 1
ATOM 2439 C C . ARG A 1 331 ? -41.347 -25.273 105.119 1.00 51.38 331 ARG A C 1
ATOM 2441 O O . ARG A 1 331 ? -41.316 -24.030 105.232 1.00 51.38 331 ARG A O 1
#